Protein 5TUU (pdb70)

B-factor: mean 70.14, std 27.29, range [20.0, 182.36]

Foldseek 3Di:
DVVVVVVVVVVVVVVVVVVVVVVVLVVVLVVLLLLQLVVLVVVVQVVVCVVVVHHDDPPVDDDPFDKDKDDDPPWDKDKDADPVRPDMDIDTPDDIDMGTVSVVSVVVCSSQCLVPLDHDPVSLVSSCVRDPVVCNVVSVVSVD/DPPDCCVVVVVVVVVVVVVVVVVVVVVVVVVVVVVCVCAVDDVCVPVPDDDLVRVCVVPPPDWDKDKAADPPWDWDWDDADDPVDDGDIDIDTDDDPDDMDIDTSD

Structure (mmCIF, N/CA/C/O backbone):
data_5TUU
#
_entry.id   5TUU
#
_cell.length_a   73.575
_cell.length_b   37.550
_cell.length_c   109.942
_cell.angle_alpha   90.00
_cell.angle_beta   103.44
_cell.angle_gamma   90.00
#
_symmetry.space_group_name_H-M   'I 1 2 1'
#
loop_
_entity.id
_entity.type
_entity.pdbx_description
1 polymer 'Transcription factor DP1'
2 polymer 'Transcription factor E2F4'
3 non-polymer GLYCEROL
4 water water
#
loop_
_atom_site.group_PDB
_atom_site.id
_atom_site.type_symbol
_atom_site.label_atom_id
_atom_site.label_alt_id
_atom_site.label_comp_id
_atom_site.label_asym_id
_atom_site.label_entity_id
_atom_site.label_seq_id
_atom_site.pdbx_PDB_ins_code
_atom_site.Cartn_x
_atom_site.Cartn_y
_atom_site.Cartn_z
_atom_site.occupancy
_atom_site.B_iso_or_equiv
_atom_site.auth_seq_id
_atom_site.auth_comp_id
_atom_site.auth_asym_id
_atom_site.auth_atom_id
_atom_site.pdbx_PDB_model_num
ATOM 1 N N . GLY A 1 1 ? -38.430 -6.659 40.465 1.00 92.25 196 GLY A N 1
ATOM 2 C CA . GLY A 1 1 ? -37.497 -6.035 39.547 1.00 83.63 196 GLY A CA 1
ATOM 3 C C . GLY A 1 1 ? -37.537 -6.620 38.148 1.00 71.30 196 GLY A C 1
ATOM 4 O O . GLY A 1 1 ? -36.544 -6.560 37.421 1.00 81.11 196 GLY A O 1
ATOM 5 N N . GLU A 1 2 ? -38.683 -7.194 37.775 1.00 134.74 197 GLU A N 1
ATOM 6 C CA . GLU A 1 2 ? -38.860 -7.747 36.437 1.00 108.84 197 GLU A CA 1
ATOM 7 C C . GLU A 1 2 ? -38.571 -6.690 35.378 1.00 96.62 197 GLU A C 1
ATOM 8 O O . GLU A 1 2 ? -37.588 -6.811 34.638 1.00 96.03 197 GLU A O 1
ATOM 14 N N . PHE A 1 3 ? -39.402 -5.645 35.325 1.00 87.02 198 PHE A N 1
ATOM 15 C CA . PHE A 1 3 ? -39.284 -4.548 34.366 1.00 79.41 198 PHE A CA 1
ATOM 16 C C . PHE A 1 3 ? -37.844 -4.119 34.100 1.00 84.59 198 PHE A C 1
ATOM 17 O O . PHE A 1 3 ? -37.469 -3.863 32.949 1.00 76.49 198 PHE A O 1
ATOM 25 N N . ALA A 1 4 ? -37.039 -4.019 35.162 1.00 83.32 199 ALA A N 1
ATOM 26 C CA . ALA A 1 4 ? -35.666 -3.546 35.010 1.00 87.03 199 ALA A CA 1
ATOM 27 C C . ALA A 1 4 ? -34.842 -4.493 34.151 1.00 91.25 199 ALA A C 1
ATOM 28 O O . ALA A 1 4 ? -34.061 -4.047 33.301 1.00 93.74 199 ALA A O 1
ATOM 30 N N . GLN A 1 5 ? -34.994 -5.802 34.364 1.00 95.30 200 GLN A N 1
ATOM 31 C CA . GLN A 1 5 ? -34.213 -6.769 33.607 1.00 95.44 200 GLN A CA 1
ATOM 32 C C . GLN A 1 5 ? -34.686 -6.858 32.162 1.00 93.26 200 GLN A C 1
ATOM 33 O O . GLN A 1 5 ? -33.863 -7.014 31.256 1.00 93.40 200 GLN A O 1
ATOM 39 N N . GLU A 1 6 ? -35.995 -6.745 31.924 1.00 93.36 201 GLU A N 1
ATOM 40 C CA . GLU A 1 6 ? -36.507 -6.765 30.557 1.00 98.99 201 GLU A CA 1
ATOM 41 C C . GLU A 1 6 ? -36.068 -5.534 29.772 1.00 95.49 201 GLU A C 1
ATOM 42 O O . GLU A 1 6 ? -35.915 -5.607 28.548 1.00 92.90 201 GLU A O 1
ATOM 48 N N . CYS A 1 7 ? -35.854 -4.404 30.451 1.00 89.03 202 CYS A N 1
ATOM 49 C CA . CYS A 1 7 ? -35.224 -3.262 29.793 1.00 88.32 202 CYS A CA 1
ATOM 50 C C . CYS A 1 7 ? -33.801 -3.591 29.362 1.00 86.13 202 CYS A C 1
ATOM 51 O O . CYS A 1 7 ? -33.369 -3.188 28.277 1.00 79.38 202 CYS A O 1
ATOM 54 N N . GLN A 1 8 ? -33.055 -4.306 30.208 1.00 90.07 203 GLN A N 1
ATOM 55 C CA . GLN A 1 8 ? -31.699 -4.709 29.849 1.00 102.15 203 GLN A CA 1
ATOM 56 C C . GLN A 1 8 ? -31.709 -5.649 28.650 1.00 106.46 203 GLN A C 1
ATOM 57 O O . GLN A 1 8 ? -30.917 -5.490 27.713 1.00 110.10 203 GLN A O 1
ATOM 63 N N . ASN A 1 9 ? -32.617 -6.630 28.657 1.00 104.85 204 ASN A N 1
ATOM 64 C CA . ASN A 1 9 ? -32.659 -7.622 27.589 1.00 98.04 204 ASN A CA 1
ATOM 65 C C . ASN A 1 9 ? -33.123 -7.040 26.259 1.00 88.95 204 ASN A C 1
ATOM 66 O O . ASN A 1 9 ? -32.889 -7.660 25.215 1.00 92.03 204 ASN A O 1
ATOM 71 N N . LEU A 1 10 ? -33.777 -5.878 26.264 1.00 82.32 205 LEU A N 1
ATOM 72 C CA . LEU A 1 10 ? -34.123 -5.214 25.014 1.00 79.87 205 LEU A CA 1
ATOM 73 C C . LEU A 1 10 ? -33.026 -4.277 24.534 1.00 84.01 205 LEU A C 1
ATOM 74 O O . LEU A 1 10 ? -32.892 -4.065 23.324 1.00 84.40 205 LEU A O 1
ATOM 79 N N . GLU A 1 11 ? -32.237 -3.713 25.452 1.00 87.09 206 GLU A N 1
ATOM 80 C CA . GLU A 1 11 ? -31.071 -2.939 25.041 1.00 94.08 206 GLU A CA 1
ATOM 81 C C . GLU A 1 11 ? -29.941 -3.838 24.558 1.00 94.41 206 GLU A C 1
ATOM 82 O O . GLU A 1 11 ? -29.174 -3.440 23.672 1.00 91.64 206 GLU A O 1
ATOM 88 N N . VAL A 1 12 ? -29.816 -5.041 25.125 1.00 93.64 207 VAL A N 1
ATOM 89 C CA . VAL A 1 12 ? -28.903 -6.034 24.562 1.00 87.50 207 VAL A CA 1
ATOM 90 C C . VAL A 1 12 ? -29.260 -6.295 23.106 1.00 87.27 207 VAL A C 1
ATOM 91 O O . VAL A 1 12 ? -28.468 -6.026 22.196 1.00 87.65 207 VAL A O 1
ATOM 95 N N . GLU A 1 13 ? -30.479 -6.793 22.868 1.00 88.54 208 GLU A N 1
ATOM 96 C CA . GLU A 1 13 ? -30.925 -7.093 21.510 1.00 89.60 208 GLU A CA 1
ATOM 97 C C . GLU A 1 13 ? -30.769 -5.892 20.587 1.00 85.08 208 GLU A C 1
ATOM 98 O O . GLU A 1 13 ? -30.326 -6.037 19.443 1.00 87.53 208 GLU A O 1
ATOM 104 N N . ARG A 1 14 ? -31.111 -4.696 21.071 1.00 79.44 209 ARG A N 1
ATOM 105 C CA . ARG A 1 14 ? -30.985 -3.506 20.236 1.00 74.59 209 ARG A CA 1
ATOM 106 C C . ARG A 1 14 ? -29.535 -3.258 19.840 1.00 84.40 209 ARG A C 1
ATOM 107 O O . ARG A 1 14 ? -29.248 -2.970 18.670 1.00 75.21 209 ARG A O 1
ATOM 115 N N . GLN A 1 15 ? -28.609 -3.369 20.797 1.00 93.43 210 GLN A N 1
ATOM 116 C CA . GLN A 1 15 ? -27.192 -3.228 20.476 1.00 92.47 210 GLN A CA 1
ATOM 117 C C . GLN A 1 15 ? -26.752 -4.270 19.457 1.00 94.31 210 GLN A C 1
ATOM 118 O O . GLN A 1 15 ? -25.976 -3.968 18.541 1.00 101.55 210 GLN A O 1
ATOM 122 N N . ARG A 1 16 ? -27.241 -5.504 19.599 1.00 83.87 211 ARG A N 1
ATOM 123 C CA . ARG A 1 16 ? -26.902 -6.551 18.642 1.00 79.46 211 ARG A CA 1
ATOM 124 C C . ARG A 1 16 ? -27.448 -6.226 17.257 1.00 80.04 211 ARG A C 1
ATOM 125 O O . ARG A 1 16 ? -26.744 -6.370 16.252 1.00 85.29 211 ARG A O 1
ATOM 133 N N . ARG A 1 17 ? -28.707 -5.783 17.182 1.00 76.61 212 ARG A N 1
ATOM 134 C CA . ARG A 1 17 ? -29.267 -5.371 15.899 1.00 75.63 212 ARG A CA 1
ATOM 135 C C . ARG A 1 17 ? -28.486 -4.207 15.302 1.00 69.60 212 ARG A C 1
ATOM 136 O O . ARG A 1 17 ? -28.210 -4.190 14.097 1.00 61.87 212 ARG A O 1
ATOM 144 N N . LEU A 1 18 ? -28.124 -3.225 16.132 1.00 69.84 213 LEU A N 1
ATOM 145 C CA . LEU A 1 18 ? -27.480 -2.018 15.623 1.00 67.16 213 LEU A CA 1
ATOM 146 C C . LEU A 1 18 ? -26.153 -2.332 14.944 1.00 74.68 213 LEU A C 1
ATOM 147 O O . LEU A 1 18 ? -25.835 -1.760 13.894 1.00 70.20 213 LEU A O 1
ATOM 152 N N . GLU A 1 19 ? -25.361 -3.235 15.525 1.00 81.39 214 GLU A N 1
ATOM 153 C CA . GLU A 1 19 ? -24.041 -3.485 14.962 1.00 95.57 214 GLU A CA 1
ATOM 154 C C . GLU A 1 19 ? -24.107 -4.406 13.750 1.00 93.16 214 GLU A C 1
ATOM 155 O O . GLU A 1 19 ? -23.268 -4.290 12.849 1.00 94.36 214 GLU A O 1
ATOM 161 N N . ARG A 1 20 ? -25.088 -5.313 13.692 1.00 84.36 215 ARG A N 1
ATOM 162 C CA . ARG A 1 20 ? -25.327 -6.016 12.436 1.00 76.10 215 ARG A CA 1
ATOM 163 C C . ARG A 1 20 ? -25.811 -5.060 11.354 1.00 66.89 215 ARG A C 1
ATOM 164 O O . ARG A 1 20 ? -25.552 -5.286 10.167 1.00 62.38 215 ARG A O 1
ATOM 172 N N . ILE A 1 21 ? -26.510 -3.991 11.742 1.00 64.57 216 ILE A N 1
ATOM 173 C CA . ILE A 1 21 ? -26.889 -2.962 10.779 1.00 66.59 216 ILE A CA 1
ATOM 174 C C . ILE A 1 21 ? -25.656 -2.213 10.290 1.00 67.14 216 ILE A C 1
ATOM 175 O O . ILE A 1 21 ? -25.537 -1.893 9.100 1.00 66.56 216 ILE A O 1
ATOM 180 N N . LYS A 1 22 ? -24.712 -1.932 11.194 1.00 62.43 217 LYS A N 1
ATOM 181 C CA . LYS A 1 22 ? -23.476 -1.268 10.792 1.00 59.99 217 LYS A CA 1
ATOM 182 C C . LYS A 1 22 ? -22.691 -2.116 9.796 1.00 57.28 217 LYS A C 1
ATOM 183 O O . LYS A 1 22 ? -22.172 -1.596 8.799 1.00 50.50 217 LYS A O 1
ATOM 185 N N . GLN A 1 23 ? -22.603 -3.427 10.041 1.00 48.99 218 GLN A N 1
ATOM 186 C CA . GLN A 1 23 ? -21.834 -4.294 9.154 1.00 53.22 218 GLN A CA 1
ATOM 187 C C . GLN A 1 23 ? -22.466 -4.384 7.771 1.00 55.85 218 GLN A C 1
ATOM 188 O O . GLN A 1 23 ? -21.763 -4.318 6.757 1.00 54.46 218 GLN A O 1
ATOM 194 N N . LYS A 1 24 ? -23.789 -4.539 7.706 1.00 58.18 219 LYS A N 1
ATOM 195 C CA . LYS A 1 24 ? -24.438 -4.656 6.405 1.00 65.85 219 LYS A CA 1
ATOM 196 C C . LYS A 1 24 ? -24.444 -3.328 5.660 1.00 63.72 219 LYS A C 1
ATOM 197 O O . LYS A 1 24 ? -24.416 -3.315 4.425 1.00 65.00 219 LYS A O 1
ATOM 203 N N . GLN A 1 25 ? -24.465 -2.207 6.383 1.00 60.70 220 GLN A N 1
ATOM 204 C CA . GLN A 1 25 ? -24.344 -0.913 5.719 1.00 57.79 220 GLN A CA 1
ATOM 205 C C . GLN A 1 25 ? -22.963 -0.747 5.097 1.00 61.90 220 GLN A C 1
ATOM 206 O O . GLN A 1 25 ? -22.834 -0.227 3.982 1.00 43.22 220 GLN A O 1
ATOM 212 N N . SER A 1 26 ? -21.918 -1.196 5.797 1.00 56.35 221 SER A N 1
ATOM 213 C CA . SER A 1 26 ? -20.577 -1.155 5.226 1.00 60.13 221 SER A CA 1
ATOM 214 C C . SER A 1 26 ? -20.458 -2.099 4.037 1.00 59.84 221 SER A C 1
ATOM 215 O O . SER A 1 26 ? -19.896 -1.734 2.997 1.00 56.96 221 SER A O 1
ATOM 218 N N . GLN A 1 27 ? -20.985 -3.317 4.171 1.00 57.03 222 GLN A N 1
ATOM 219 C CA . GLN A 1 27 ? -20.938 -4.267 3.065 1.00 59.53 222 GLN A CA 1
ATOM 220 C C . GLN A 1 27 ? -21.724 -3.756 1.868 1.00 59.26 222 GLN A C 1
ATOM 221 O O . GLN A 1 27 ? -21.274 -3.879 0.723 1.00 60.75 222 GLN A O 1
ATOM 227 N N . LEU A 1 28 ? -22.898 -3.171 2.114 1.00 42.09 223 LEU A N 1
ATOM 228 C CA . LEU A 1 28 ? -23.680 -2.609 1.023 1.00 41.85 223 LEU A CA 1
ATOM 229 C C . LEU A 1 28 ? -22.923 -1.492 0.321 1.00 59.10 223 LEU A C 1
ATOM 230 O O . LEU A 1 28 ? -22.888 -1.436 -0.913 1.00 54.76 223 LEU A O 1
ATOM 235 N N . GLN A 1 29 ? -22.298 -0.600 1.091 1.00 53.92 224 GLN A N 1
ATOM 236 C CA . GLN A 1 29 ? -21.576 0.512 0.484 1.00 51.73 224 GLN A CA 1
ATOM 237 C C . GLN A 1 29 ? -20.382 0.018 -0.326 1.00 54.25 224 GLN A C 1
ATOM 238 O O . GLN A 1 29 ? -20.056 0.593 -1.373 1.00 48.01 224 GLN A O 1
ATOM 244 N N . GLU A 1 30 ? -19.734 -1.060 0.125 1.00 43.82 225 GLU A N 1
ATOM 245 C CA . GLU A 1 30 ? -18.663 -1.656 -0.666 1.00 51.01 225 GLU A CA 1
ATOM 246 C C . GLU A 1 30 ? -19.196 -2.211 -1.983 1.00 53.04 225 GLU A C 1
ATOM 247 O O . GLU A 1 30 ? -18.572 -2.034 -3.037 1.00 55.32 225 GLU A O 1
ATOM 253 N N . LEU A 1 31 ? -20.353 -2.878 -1.944 1.00 45.57 226 LEU A N 1
ATOM 254 C CA . LEU A 1 31 ? -20.979 -3.355 -3.176 1.00 51.44 226 LEU A CA 1
ATOM 255 C C . LEU A 1 31 ? -21.334 -2.198 -4.102 1.00 58.40 226 LEU A C 1
ATOM 256 O O . LEU A 1 31 ? -21.195 -2.308 -5.326 1.00 63.36 226 LEU A O 1
ATOM 261 N N . ILE A 1 32 ? -21.792 -1.079 -3.536 1.00 58.86 227 ILE A N 1
ATOM 262 C CA . ILE A 1 32 ? -22.163 0.072 -4.354 1.00 58.17 227 ILE A CA 1
ATOM 263 C C . ILE A 1 32 ? -20.934 0.666 -5.033 1.00 49.70 227 ILE A C 1
ATOM 264 O O . ILE A 1 32 ? -20.986 1.063 -6.203 1.00 48.90 227 ILE A O 1
ATOM 269 N N . LEU A 1 33 ? -19.808 0.728 -4.317 1.00 52.01 228 LEU A N 1
ATOM 270 C CA . LEU A 1 33 ? -18.569 1.207 -4.923 1.00 52.11 228 LEU A CA 1
ATOM 271 C C . LEU A 1 33 ? -18.138 0.312 -6.079 1.00 54.88 228 LEU A C 1
ATOM 272 O O . LEU A 1 33 ? -17.692 0.805 -7.122 1.00 53.74 228 LEU A O 1
ATOM 277 N N . GLN A 1 34 ? -18.264 -1.007 -5.913 1.00 51.83 229 GLN A N 1
ATOM 278 C CA . GLN A 1 34 ? -17.909 -1.922 -6.992 1.00 44.40 229 GLN A CA 1
ATOM 279 C C . GLN A 1 34 ? -18.792 -1.704 -8.214 1.00 46.54 229 GLN A C 1
ATOM 280 O O . GLN A 1 34 ? -18.298 -1.682 -9.348 1.00 46.46 229 GLN A O 1
ATOM 286 N N . GLN A 1 35 ? -20.103 -1.545 -8.004 1.00 45.73 230 GLN A N 1
ATOM 287 C CA . GLN A 1 35 ? -21.009 -1.258 -9.112 1.00 50.25 230 GLN A CA 1
ATOM 288 C C . GLN A 1 35 ? -20.625 0.033 -9.829 1.00 58.49 230 GLN A C 1
ATOM 289 O O . GLN A 1 35 ? -20.592 0.079 -11.064 1.00 51.04 230 GLN A O 1
ATOM 295 N N . ILE A 1 36 ? -20.335 1.091 -9.068 1.00 60.02 231 ILE A N 1
ATOM 296 C CA . ILE A 1 36 ? -19.994 2.376 -9.676 1.00 55.32 231 ILE A CA 1
ATOM 297 C C . ILE A 1 36 ? -18.692 2.267 -10.456 1.00 45.58 231 ILE A C 1
ATOM 298 O O . ILE A 1 36 ? -18.621 2.645 -11.630 1.00 46.02 231 ILE A O 1
ATOM 303 N N . ALA A 1 37 ? -17.646 1.738 -9.816 1.00 40.46 232 ALA A N 1
ATOM 304 C CA . ALA A 1 37 ? -16.348 1.631 -10.475 1.00 45.23 232 ALA A CA 1
ATOM 305 C C . ALA A 1 37 ? -16.434 0.788 -11.741 1.00 51.35 232 ALA A C 1
ATOM 306 O O . ALA A 1 37 ? -15.833 1.130 -12.767 1.00 42.10 232 ALA A O 1
ATOM 308 N N . PHE A 1 38 ? -17.182 -0.317 -11.690 1.00 52.99 233 PHE A N 1
ATOM 309 C CA . PHE A 1 38 ? -17.272 -1.200 -12.847 1.00 46.82 233 PHE A CA 1
ATOM 310 C C . PHE A 1 38 ? -18.018 -0.530 -13.995 1.00 48.68 233 PHE A C 1
ATOM 311 O O . PHE A 1 38 ? -17.506 -0.450 -15.118 1.00 50.53 233 PHE A O 1
ATOM 319 N N . LYS A 1 39 ? -19.241 -0.053 -13.736 1.00 52.39 234 LYS A N 1
ATOM 320 C CA . LYS A 1 39 ? -20.006 0.620 -14.784 1.00 48.64 234 LYS A CA 1
ATOM 321 C C . LYS A 1 39 ? -19.264 1.844 -15.300 1.00 49.30 234 LYS A C 1
ATOM 322 O O . LYS A 1 39 ? -19.308 2.149 -16.498 1.00 52.40 234 LYS A O 1
ATOM 328 N N . ASN A 1 40 ? -18.563 2.550 -14.411 1.00 51.49 235 ASN A N 1
ATOM 329 C CA . ASN A 1 40 ? -17.776 3.701 -14.836 1.00 50.13 235 ASN A CA 1
ATOM 330 C C . ASN A 1 40 ? -16.655 3.279 -15.776 1.00 51.67 235 ASN A C 1
ATOM 331 O O . ASN A 1 40 ? -16.361 3.977 -16.752 1.00 43.13 235 ASN A O 1
ATOM 336 N N . LEU A 1 41 ? -16.011 2.145 -15.494 1.00 46.94 236 LEU A N 1
ATOM 337 C CA . LEU A 1 41 ? -14.924 1.675 -16.349 1.00 43.77 236 LEU A CA 1
ATOM 338 C C . LEU A 1 41 ? -15.450 1.240 -17.709 1.00 54.04 236 LEU A C 1
ATOM 339 O O . LEU A 1 41 ? -14.854 1.551 -18.746 1.00 50.61 236 LEU A O 1
ATOM 344 N N . VAL A 1 42 ? -16.569 0.514 -17.716 1.00 55.59 237 VAL A N 1
ATOM 345 C CA . VAL A 1 42 ? -17.157 0.025 -18.957 1.00 60.61 237 VAL A CA 1
ATOM 346 C C . VAL A 1 42 ? -17.581 1.181 -19.855 1.00 54.69 237 VAL A C 1
ATOM 347 O O . VAL A 1 42 ? -17.488 1.089 -21.085 1.00 52.47 237 VAL A O 1
ATOM 351 N N . GLN A 1 43 ? -18.028 2.291 -19.264 1.00 54.57 238 GLN A N 1
ATOM 352 C CA . GLN A 1 43 ? -18.441 3.442 -20.060 1.00 63.44 238 GLN A CA 1
ATOM 353 C C . GLN A 1 43 ? -17.246 4.209 -20.607 1.00 65.10 238 GL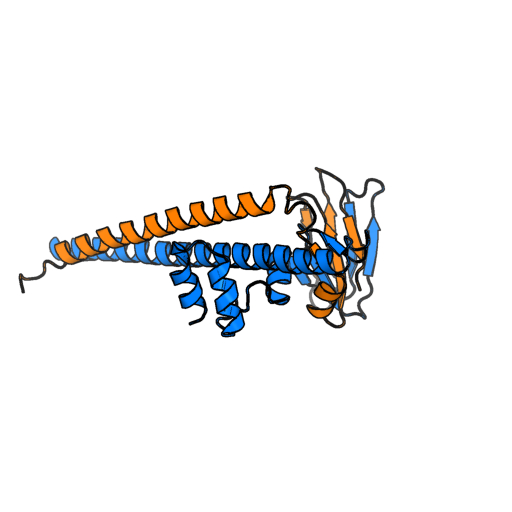N A C 1
ATOM 354 O O . GLN A 1 43 ? -17.253 4.619 -21.776 1.00 62.89 238 GLN A O 1
ATOM 360 N N . ARG A 1 44 ? -16.225 4.432 -19.774 1.00 57.99 239 ARG A N 1
ATOM 361 C CA . ARG A 1 44 ? -15.036 5.136 -20.240 1.00 51.16 239 ARG A CA 1
ATOM 362 C C . ARG A 1 44 ? -14.399 4.397 -21.412 1.00 53.81 239 ARG A C 1
ATOM 363 O O . ARG A 1 44 ? -14.060 4.999 -22.437 1.00 54.98 239 ARG A O 1
ATOM 371 N N . ASN A 1 45 ? -14.249 3.078 -21.279 1.00 43.44 240 ASN A N 1
ATOM 372 C CA . ASN A 1 45 ? -13.689 2.284 -22.367 1.00 43.03 240 ASN A CA 1
ATOM 373 C C . ASN A 1 45 ? -14.621 2.251 -23.568 1.00 54.65 240 ASN A C 1
ATOM 374 O O . ASN A 1 45 ? -14.160 2.241 -24.716 1.00 51.87 240 ASN A O 1
ATOM 379 N N . ARG A 1 46 ? -15.935 2.225 -23.329 1.00 56.50 241 ARG A N 1
ATOM 380 C CA . ARG A 1 46 ? -16.882 2.231 -24.439 1.00 58.89 241 ARG A CA 1
ATOM 381 C C . ARG A 1 46 ? -16.718 3.482 -25.293 1.00 66.63 241 ARG A C 1
ATOM 382 O O . ARG A 1 46 ? -16.622 3.400 -26.524 1.00 69.12 241 ARG A O 1
ATOM 390 N N . HIS A 1 47 ? -16.687 4.655 -24.655 1.00 65.85 242 HIS A N 1
ATOM 391 C CA . HIS A 1 47 ? -16.534 5.891 -25.413 1.00 79.10 242 HIS A CA 1
ATOM 392 C C . HIS A 1 47 ? -15.144 5.983 -26.032 1.00 79.75 242 HIS A C 1
ATOM 393 O O . HIS A 1 47 ? -14.998 6.456 -27.163 1.00 89.19 242 HIS A O 1
ATOM 400 N N . ALA A 1 48 ? -14.116 5.511 -25.321 1.00 66.67 243 ALA A N 1
ATOM 401 C CA . ALA A 1 48 ? -12.770 5.509 -25.884 1.00 56.07 243 ALA A CA 1
ATOM 402 C C . ALA A 1 48 ? -12.719 4.698 -27.173 1.00 61.82 243 ALA A C 1
ATOM 403 O O . ALA A 1 48 ? -12.125 5.128 -28.168 1.00 56.09 243 ALA A O 1
ATOM 405 N N . GLU A 1 49 ? -13.351 3.523 -27.176 1.00 60.13 244 GLU A N 1
ATOM 406 C CA . GLU A 1 49 ? -13.296 2.663 -28.352 1.00 61.57 244 GLU A CA 1
ATOM 407 C C . GLU A 1 49 ? -14.111 3.237 -29.506 1.00 71.07 244 GLU A C 1
ATOM 408 O O . GLU A 1 49 ? -13.662 3.210 -30.657 1.00 62.73 244 GLU A O 1
ATOM 414 N N . GLN A 1 50 ? -15.302 3.771 -29.228 1.00 77.23 245 GLN A N 1
ATOM 415 C CA . GLN A 1 50 ? -16.104 4.358 -30.297 1.00 95.79 245 GLN A CA 1
ATOM 416 C C . GLN A 1 50 ? -15.636 5.758 -30.683 1.00 102.08 245 GLN A C 1
ATOM 417 O O . GLN A 1 50 ? -16.369 6.475 -31.373 1.00 111.73 245 GLN A O 1
ATOM 423 N N . GLN A 1 51 ? -14.441 6.155 -30.247 1.00 97.76 246 GLN A N 1
ATOM 424 C CA . GLN A 1 51 ? -13.714 7.290 -30.802 1.00 96.76 246 GLN A CA 1
ATOM 425 C C . GLN A 1 51 ? -12.552 6.837 -31.677 1.00 90.33 246 GLN A C 1
ATOM 426 O O . GLN A 1 51 ? -12.378 7.337 -32.792 1.00 90.60 246 GLN A O 1
ATOM 432 N N . ALA A 1 52 ? -11.752 5.887 -31.188 1.00 91.19 247 ALA A N 1
ATOM 433 C CA . ALA A 1 52 ? -10.688 5.294 -31.987 1.00 84.30 247 ALA A CA 1
ATOM 434 C C . ALA A 1 52 ? -11.222 4.457 -33.139 1.00 86.07 247 ALA A C 1
ATOM 435 O O . ALA A 1 52 ? -10.430 4.031 -33.988 1.00 84.83 247 ALA A O 1
ATOM 437 N N . SER A 1 53 ? -12.535 4.215 -33.181 1.00 98.12 248 SER A N 1
ATOM 438 C CA . SER A 1 53 ? -13.178 3.404 -34.215 1.00 110.70 248 SER A CA 1
ATOM 439 C C . SER A 1 53 ? -12.642 1.975 -34.229 1.00 114.16 248 SER A C 1
ATOM 440 O O . SER A 1 53 ? -12.540 1.362 -35.295 1.00 112.79 248 SER A O 1
ATOM 443 N N . ARG A 1 54 ? -12.325 1.420 -33.043 1.00 111.55 249 ARG A N 1
ATOM 444 C CA . ARG A 1 54 ? -11.563 0.173 -32.978 1.00 115.18 249 ARG A CA 1
ATOM 445 C C . ARG A 1 54 ? -11.271 -0.251 -31.533 1.00 113.79 249 ARG A C 1
ATOM 446 O O . ARG A 1 54 ? -11.136 0.606 -30.649 1.00 117.18 249 ARG A O 1
ATOM 454 N N . PRO A 1 55 ? -11.186 -1.553 -31.250 1.00 106.43 250 PRO A N 1
ATOM 455 C CA . PRO A 1 55 ? -10.807 -2.013 -29.891 1.00 96.84 250 PRO A CA 1
ATOM 456 C C . PRO A 1 55 ? -9.301 -2.144 -29.749 1.00 89.66 250 PRO A C 1
ATOM 457 O O . PRO A 1 55 ? -8.632 -2.659 -30.656 1.00 95.47 250 PRO A O 1
ATOM 461 N N . PRO A 1 56 ? -8.750 -1.767 -28.595 1.00 76.40 251 PRO A N 1
ATOM 462 C CA . PRO A 1 56 ? -7.280 -1.621 -28.443 1.00 70.81 251 PRO A CA 1
ATOM 463 C C . PRO A 1 56 ? -6.533 -2.871 -28.874 1.00 71.72 251 PRO A C 1
ATOM 464 O O . PRO A 1 56 ? -7.131 -3.950 -28.991 1.00 67.54 251 PRO A O 1
ATOM 468 N N . PRO A 1 57 ? -5.223 -2.779 -29.099 1.00 84.90 252 PRO A N 1
ATOM 469 C CA . PRO A 1 57 ? -4.458 -3.967 -29.524 1.00 90.49 252 PRO A CA 1
ATOM 470 C C . PRO A 1 57 ? -4.612 -5.101 -28.525 1.00 94.14 252 PRO A C 1
ATOM 471 O O . PRO A 1 57 ? -5.070 -4.879 -27.395 1.00 84.40 252 PRO A O 1
ATOM 475 N N . PRO A 1 58 ? -4.285 -6.339 -28.914 1.00 106.84 253 PRO A N 1
ATOM 476 C CA . PRO A 1 58 ? -4.438 -7.452 -27.957 1.00 110.46 253 PRO A CA 1
ATOM 477 C C . PRO A 1 58 ? -3.634 -7.243 -26.687 1.00 111.94 253 PRO A C 1
ATOM 478 O O . PRO A 1 58 ? -4.159 -7.423 -25.580 1.00 116.77 253 PRO A O 1
ATOM 482 N N . ASN A 1 59 ? -2.370 -6.849 -26.819 1.00 94.57 254 ASN A N 1
ATOM 483 C CA . ASN A 1 59 ? -1.596 -6.386 -25.677 1.00 77.00 254 ASN A CA 1
ATOM 484 C C . ASN A 1 59 ? -2.057 -4.980 -25.308 1.00 71.70 254 ASN A C 1
ATOM 485 O O . ASN A 1 59 ? -3.149 -4.566 -25.704 1.00 88.94 254 ASN A O 1
ATOM 490 N N . SER A 1 60 ? -1.255 -4.244 -24.538 1.00 58.05 255 SER A N 1
ATOM 491 C CA . SER A 1 60 ? -1.591 -2.877 -24.138 1.00 63.93 255 SER A CA 1
ATOM 492 C C . SER A 1 60 ? -2.863 -2.790 -23.298 1.00 60.36 255 SER A C 1
ATOM 493 O O . SER A 1 60 ? -3.301 -1.687 -22.953 1.00 63.21 255 SER A O 1
ATOM 496 N N . VAL A 1 61 ? -3.453 -3.932 -22.952 1.00 51.63 256 VAL A N 1
ATOM 497 C CA . VAL A 1 61 ? -4.736 -3.963 -22.253 1.00 53.82 256 VAL A CA 1
ATOM 498 C C . VAL A 1 61 ? -4.794 -5.212 -21.379 1.00 47.70 256 VAL A C 1
ATOM 499 O O . VAL A 1 61 ? -4.427 -6.310 -21.810 1.00 44.70 256 VAL A O 1
ATOM 503 N N . ILE A 1 62 ? -5.257 -5.037 -20.143 1.00 39.74 257 ILE A N 1
ATOM 504 C CA . ILE A 1 62 ? -5.367 -6.115 -19.164 1.00 38.03 257 ILE A CA 1
ATOM 505 C C . ILE A 1 62 ? -6.840 -6.265 -18.817 1.00 41.54 257 ILE A C 1
ATOM 506 O O . ILE A 1 62 ? -7.430 -5.377 -18.186 1.00 40.93 257 ILE A O 1
ATOM 511 N N . HIS A 1 63 ? -7.431 -7.388 -19.210 1.00 35.03 258 HIS A N 1
ATOM 512 C CA . HIS A 1 63 ? -8.849 -7.616 -18.963 1.00 39.60 258 HIS A CA 1
ATOM 513 C C . HIS A 1 63 ? -9.097 -8.138 -17.548 1.00 39.32 258 HIS A C 1
ATOM 514 O O . HIS A 1 63 ? -8.286 -8.873 -16.982 1.00 35.95 258 HIS A O 1
ATOM 521 N N . LEU A 1 64 ? -10.228 -7.737 -16.977 1.00 33.86 259 LEU A N 1
ATOM 522 C CA . LEU A 1 64 ? -10.672 -8.274 -15.703 1.00 44.87 259 LEU A CA 1
ATOM 523 C C . LEU A 1 64 ? -11.163 -9.708 -15.907 1.00 40.14 259 LEU A C 1
ATOM 524 O O . LEU A 1 64 ? -11.632 -10.059 -16.989 1.00 42.90 259 LEU A O 1
ATOM 529 N N . PRO A 1 65 ? -11.046 -10.563 -14.867 1.00 43.70 260 PRO A N 1
ATOM 530 C CA . PRO A 1 65 ? -10.453 -10.301 -13.539 1.00 33.63 260 PRO A CA 1
ATOM 531 C C . PRO A 1 65 ? -8.925 -10.419 -13.552 1.00 34.15 260 PRO A C 1
ATOM 532 O O . PRO A 1 65 ? -8.382 -11.165 -14.364 1.00 37.94 260 PRO A O 1
ATOM 536 N N . PHE A 1 66 ? -8.251 -9.687 -12.665 1.00 29.94 261 PHE A N 1
ATOM 537 C CA . PHE A 1 66 ? -6.804 -9.787 -12.523 1.00 29.97 261 PHE A CA 1
ATOM 538 C C . PHE A 1 66 ? -6.409 -9.343 -11.120 1.00 29.83 261 PHE A C 1
ATOM 539 O O . PHE A 1 66 ? -7.212 -8.778 -10.373 1.00 31.52 261 PHE A O 1
ATOM 547 N N . ILE A 1 67 ? -5.145 -9.596 -10.776 1.00 31.81 262 ILE A N 1
ATOM 548 C CA . ILE A 1 67 ? -4.502 -9.019 -9.604 1.00 39.10 262 ILE A CA 1
ATOM 549 C C . ILE A 1 67 ? -3.139 -8.500 -10.036 1.00 38.63 262 ILE A C 1
ATOM 550 O O . ILE A 1 67 ? -2.551 -8.963 -11.016 1.00 36.23 262 ILE A O 1
ATOM 555 N N . ILE A 1 68 ? -2.639 -7.528 -9.285 1.00 27.69 263 ILE A N 1
ATOM 556 C CA . ILE A 1 68 ? -1.389 -6.852 -9.595 1.00 37.01 263 ILE A CA 1
ATOM 557 C C . ILE A 1 68 ? -0.391 -7.110 -8.477 1.00 35.57 263 ILE A C 1
ATOM 558 O O . ILE A 1 68 ? -0.735 -7.023 -7.293 1.00 30.83 263 ILE A O 1
ATOM 563 N N . VAL A 1 69 ? 0.839 -7.441 -8.855 1.00 34.21 264 VAL A N 1
ATOM 564 C CA . VAL A 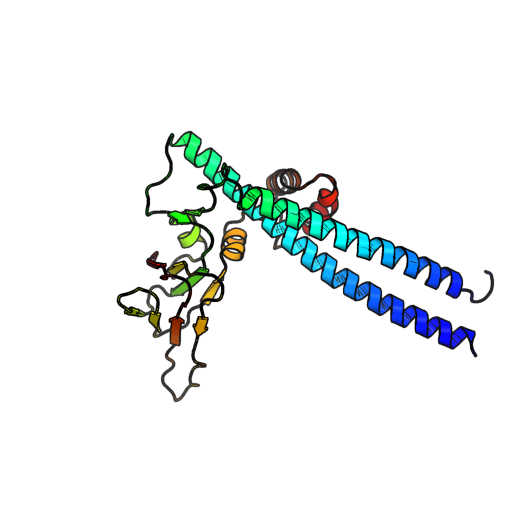1 69 ? 1.976 -7.472 -7.940 1.00 25.19 264 VAL A CA 1
ATOM 565 C C . VAL A 1 69 ? 2.864 -6.298 -8.316 1.00 40.16 264 VAL A C 1
ATOM 566 O O . VAL A 1 69 ? 3.351 -6.226 -9.450 1.00 40.60 264 VAL A O 1
ATOM 570 N N . ASN A 1 70 ? 3.067 -5.369 -7.386 1.00 27.65 265 ASN A N 1
ATOM 571 C CA . ASN A 1 70 ? 3.944 -4.237 -7.647 1.00 40.47 265 ASN A CA 1
ATOM 572 C C . ASN A 1 70 ? 5.158 -4.296 -6.734 1.00 41.33 265 ASN A C 1
ATOM 573 O O . ASN A 1 70 ? 5.060 -4.692 -5.568 1.00 42.65 265 ASN A O 1
ATOM 578 N N . THR A 1 71 ? 6.302 -3.911 -7.287 1.00 36.38 266 THR A N 1
ATOM 579 C CA . THR A 1 71 ? 7.546 -3.855 -6.542 1.00 39.47 266 THR A CA 1
ATOM 580 C C . THR A 1 71 ? 8.396 -2.748 -7.146 1.00 46.23 266 THR A C 1
ATOM 581 O O . THR A 1 71 ? 8.171 -2.324 -8.283 1.00 44.84 266 THR A O 1
ATOM 585 N N . SER A 1 72 ? 9.375 -2.278 -6.368 1.00 44.20 267 SER A N 1
ATOM 586 C CA . SER A 1 72 ? 10.251 -1.200 -6.816 1.00 41.91 267 SER A CA 1
ATOM 587 C C . SER A 1 72 ? 10.898 -1.542 -8.152 1.00 41.11 267 SER A C 1
ATOM 588 O O . SER A 1 72 ? 11.182 -2.705 -8.453 1.00 34.08 267 SER A O 1
ATOM 591 N N . LYS A 1 73 ? 11.139 -0.501 -8.955 1.00 39.88 268 LYS A N 1
ATOM 592 C CA . LYS A 1 73 ? 11.749 -0.697 -10.267 1.00 52.07 268 LYS A CA 1
ATOM 593 C C . LYS A 1 73 ? 13.122 -1.348 -10.164 1.00 53.43 268 LYS A C 1
ATOM 594 O O . LYS A 1 73 ? 13.558 -2.025 -11.102 1.00 52.49 268 LYS A O 1
ATOM 600 N N . LYS A 1 74 ? 13.814 -1.169 -9.041 1.00 50.58 269 LYS A N 1
ATOM 601 C CA . LYS A 1 74 ? 15.148 -1.722 -8.864 1.00 53.38 269 LYS A CA 1
ATOM 602 C C . LYS A 1 74 ? 15.144 -3.100 -8.208 1.00 47.94 269 LYS A C 1
ATOM 603 O O . LYS A 1 74 ? 16.217 -3.620 -7.887 1.00 56.85 269 LYS A O 1
ATOM 609 N N . THR A 1 75 ? 13.972 -3.698 -8.004 1.00 43.20 270 THR A N 1
ATOM 610 C CA . THR A 1 75 ? 13.884 -5.045 -7.450 1.00 43.42 270 THR A CA 1
ATOM 611 C C . THR A 1 75 ? 14.249 -6.070 -8.516 1.00 46.15 270 THR A C 1
ATOM 612 O O . THR A 1 75 ? 13.753 -6.003 -9.644 1.00 50.69 270 THR A O 1
ATOM 616 N N . VAL A 1 76 ? 15.114 -7.015 -8.166 1.00 47.01 271 VAL A N 1
ATOM 617 C CA . VAL A 1 76 ? 15.468 -8.103 -9.071 1.00 55.33 271 VAL A CA 1
ATOM 618 C C . VAL A 1 76 ? 14.449 -9.221 -8.900 1.00 48.79 271 VAL A C 1
ATOM 619 O O . VAL A 1 76 ? 14.247 -9.725 -7.789 1.00 47.55 271 VAL A O 1
ATOM 623 N N . ILE A 1 77 ? 13.797 -9.600 -9.996 1.00 44.01 272 ILE A N 1
ATOM 624 C CA . ILE A 1 77 ? 12.847 -10.705 -10.019 1.00 43.12 272 ILE A CA 1
ATOM 625 C C . ILE A 1 77 ? 13.425 -11.827 -10.869 1.00 45.72 272 ILE A C 1
ATOM 626 O O . ILE A 1 77 ? 13.987 -11.578 -11.939 1.00 49.34 272 ILE A O 1
ATOM 631 N N . ASP A 1 78 ? 13.293 -13.061 -10.396 1.00 50.81 273 ASP A N 1
ATOM 632 C CA . ASP A 1 78 ? 13.540 -14.220 -11.238 1.00 48.30 273 ASP A CA 1
ATOM 633 C C . ASP A 1 78 ? 12.349 -15.157 -11.119 1.00 50.48 273 ASP A C 1
ATOM 634 O O . ASP A 1 78 ? 11.624 -15.151 -10.120 1.00 50.23 273 ASP A O 1
ATOM 639 N N . CYS A 1 79 ? 12.148 -15.961 -12.158 1.00 50.10 274 CYS A N 1
ATOM 640 C CA . CYS A 1 79 ? 10.906 -16.702 -12.304 1.00 53.72 274 CYS A CA 1
ATOM 641 C C . CYS A 1 79 ? 11.160 -18.092 -12.869 1.00 57.58 274 CYS A C 1
ATOM 642 O O . CYS A 1 79 ? 11.997 -18.270 -13.757 1.00 58.98 274 CYS A O 1
ATOM 645 N N . SER A 1 80 ? 10.428 -19.071 -12.342 1.00 47.33 275 SER A N 1
ATOM 646 C CA . SER A 1 80 ? 10.310 -20.391 -12.942 1.00 57.01 275 SER A CA 1
ATOM 647 C C . SER A 1 80 ? 8.859 -20.605 -13.349 1.00 51.11 275 SER A C 1
ATOM 648 O O . SER A 1 80 ? 7.938 -20.137 -12.674 1.00 57.41 275 SER A O 1
ATOM 651 N N . ILE A 1 81 ? 8.655 -21.295 -14.469 1.00 39.92 276 ILE A N 1
ATOM 652 C CA . ILE A 1 81 ? 7.318 -21.555 -15.000 1.00 36.24 276 ILE A CA 1
ATOM 653 C C . ILE A 1 81 ? 7.236 -23.002 -15.458 1.00 50.77 276 ILE A C 1
ATOM 654 O O . ILE A 1 81 ? 8.151 -23.506 -16.115 1.00 60.10 276 ILE A O 1
ATOM 659 N N . SER A 1 82 ? 6.141 -23.672 -15.112 1.00 54.96 277 SER A N 1
ATOM 660 C CA . SER A 1 82 ? 5.881 -25.001 -15.644 1.00 62.89 277 SER A CA 1
ATOM 661 C C . SER A 1 82 ? 5.428 -24.906 -17.102 1.00 70.18 277 SER A C 1
ATOM 662 O O . SER A 1 82 ? 4.987 -23.855 -17.575 1.00 70.93 277 SER A O 1
ATOM 665 N N . ASN A 1 83 ? 5.545 -26.027 -17.819 1.00 78.71 278 ASN A N 1
ATOM 666 C CA . ASN A 1 83 ? 5.200 -26.038 -19.240 1.00 84.86 278 ASN A CA 1
ATOM 667 C C . ASN A 1 83 ? 3.720 -25.741 -19.456 1.00 79.20 278 ASN A C 1
ATOM 668 O O . ASN A 1 83 ? 3.354 -24.956 -20.338 1.00 86.68 278 ASN A O 1
ATOM 673 N N . ASP A 1 84 ? 2.850 -26.363 -18.659 1.00 61.42 279 ASP A N 1
ATOM 674 C CA . ASP A 1 84 ? 1.417 -26.147 -18.802 1.00 58.40 279 ASP A CA 1
ATOM 675 C C . ASP A 1 84 ? 0.972 -24.780 -18.292 1.00 52.99 279 ASP A C 1
ATOM 676 O O . ASP A 1 84 ? -0.188 -24.410 -18.502 1.00 64.21 279 ASP A O 1
ATOM 681 N N . LYS A 1 85 ? 1.865 -24.035 -17.635 1.00 47.29 280 LYS A N 1
ATOM 682 C CA . LYS A 1 85 ? 1.577 -22.722 -17.047 1.00 48.51 280 LYS A CA 1
ATOM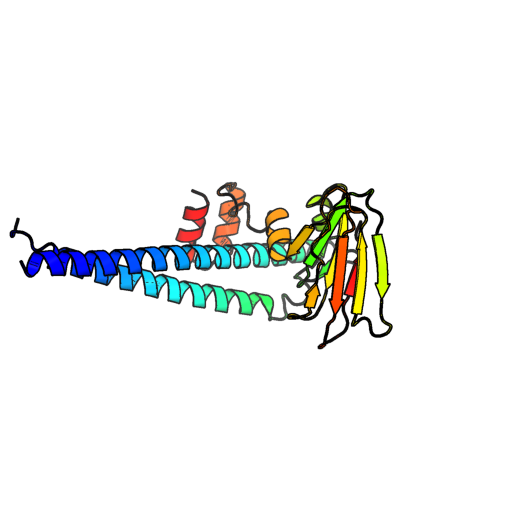 683 C C . LYS A 1 85 ? 0.599 -22.814 -15.877 1.00 44.97 280 LYS A C 1
ATOM 684 O O . LYS A 1 85 ? -0.091 -21.844 -15.558 1.00 44.10 280 LYS A O 1
ATOM 690 N N . PHE A 1 86 ? 0.532 -23.972 -15.225 1.00 48.92 281 PHE A N 1
ATOM 691 C CA . PHE A 1 86 ? -0.253 -24.117 -14.010 1.00 51.12 281 PHE A CA 1
ATOM 692 C C . PHE A 1 86 ? 0.551 -23.814 -12.753 1.00 46.80 281 PHE A C 1
ATOM 693 O O . PHE A 1 86 ? -0.037 -23.728 -11.670 1.00 44.93 281 PHE A O 1
ATOM 701 N N . GLU A 1 87 ? 1.869 -23.650 -12.865 1.00 48.52 282 GLU A N 1
ATOM 702 C CA . GLU A 1 87 ? 2.704 -23.366 -11.703 1.00 45.63 282 GLU A CA 1
ATOM 703 C C . GLU A 1 87 ? 3.748 -22.315 -12.054 1.00 46.98 282 GLU A C 1
ATOM 704 O O . GLU A 1 87 ? 4.480 -22.466 -13.036 1.00 48.20 282 GLU A O 1
ATOM 710 N N . TYR A 1 88 ? 3.807 -21.252 -11.256 1.00 43.32 283 TYR A N 1
ATOM 711 C CA . TYR A 1 88 ? 4.866 -20.255 -11.329 1.00 32.32 283 TYR A CA 1
ATOM 712 C C . TYR A 1 88 ? 5.520 -20.101 -9.964 1.00 40.40 283 TYR A C 1
ATOM 713 O O . TYR A 1 88 ? 4.877 -20.268 -8.922 1.00 42.10 283 TYR A O 1
ATOM 722 N N . LEU A 1 89 ? 6.803 -19.751 -9.978 1.00 42.03 284 LEU A N 1
ATOM 723 C CA . LEU A 1 89 ? 7.534 -19.416 -8.763 1.00 43.63 284 LEU A CA 1
ATOM 724 C C . LEU A 1 89 ? 8.368 -18.174 -9.031 1.00 43.11 284 LEU A C 1
ATOM 725 O O . LEU A 1 89 ? 9.199 -18.172 -9.943 1.00 43.68 284 LEU A O 1
ATOM 730 N N . PHE A 1 90 ? 8.139 -17.121 -8.249 1.00 36.35 285 PHE A N 1
ATOM 731 C CA . PHE A 1 90 ? 8.862 -15.861 -8.375 1.00 33.27 285 PHE A CA 1
ATOM 732 C C . PHE A 1 90 ? 9.702 -15.615 -7.130 1.00 42.73 285 PHE A C 1
ATOM 733 O O . PHE A 1 90 ? 9.208 -15.765 -6.009 1.00 41.15 285 PHE A O 1
ATOM 741 N N . ASN A 1 91 ? 10.955 -15.211 -7.327 1.00 37.61 286 ASN A N 1
ATOM 742 C CA . ASN A 1 91 ? 11.810 -14.713 -6.256 1.00 40.87 286 ASN A CA 1
ATOM 743 C C . ASN A 1 91 ? 11.999 -13.211 -6.419 1.00 48.74 286 ASN A C 1
ATOM 744 O O . ASN A 1 91 ? 12.298 -12.735 -7.520 1.00 44.91 286 ASN A O 1
ATOM 749 N N . PHE A 1 92 ? 11.828 -12.472 -5.326 1.00 35.90 287 PHE A N 1
ATOM 750 C CA . PHE A 1 92 ? 12.113 -11.043 -5.273 1.00 38.25 287 PHE A CA 1
ATOM 751 C C . PHE A 1 92 ? 13.206 -10.800 -4.238 1.00 48.80 287 PHE A C 1
ATOM 752 O O . PHE A 1 92 ? 13.259 -11.482 -3.209 1.00 51.55 287 PHE A O 1
ATOM 760 N N . ASP A 1 93 ? 14.071 -9.824 -4.502 1.00 45.84 288 ASP A N 1
ATOM 761 C CA . ASP A 1 93 ? 15.087 -9.425 -3.539 1.00 44.00 288 ASP A CA 1
ATOM 762 C C . ASP A 1 93 ? 14.655 -8.219 -2.717 1.00 45.50 288 ASP A C 1
ATOM 763 O O . ASP A 1 93 ? 15.478 -7.634 -2.007 1.00 42.84 288 ASP A O 1
ATOM 768 N N . ASN A 1 94 ? 13.387 -7.833 -2.809 1.00 44.54 289 ASN A N 1
ATOM 769 C CA . ASN A 1 94 ? 12.841 -6.724 -2.042 1.00 45.43 289 ASN A CA 1
ATOM 770 C C . ASN A 1 94 ? 11.335 -6.924 -1.971 1.00 42.85 289 ASN A C 1
ATOM 771 O O . ASN A 1 94 ? 10.775 -7.788 -2.652 1.00 42.64 289 ASN A O 1
ATOM 776 N N . THR A 1 95 ? 10.683 -6.114 -1.141 1.00 46.75 290 THR A N 1
ATOM 777 C CA . THR A 1 95 ? 9.275 -6.332 -0.849 1.00 48.09 290 THR A CA 1
ATOM 778 C C . THR A 1 95 ? 8.410 -6.067 -2.079 1.00 40.89 290 THR A C 1
ATOM 779 O O . THR A 1 95 ? 8.792 -5.348 -3.007 1.00 39.26 290 THR A O 1
ATOM 783 N N . PHE A 1 96 ? 7.229 -6.675 -2.070 1.00 37.27 291 PHE A N 1
ATOM 784 C CA . PHE A 1 96 ? 6.204 -6.446 -3.074 1.00 33.83 291 PHE A CA 1
ATOM 785 C C . PHE A 1 96 ? 4.864 -6.321 -2.364 1.00 39.79 291 PHE A C 1
ATOM 786 O O . PHE A 1 96 ? 4.725 -6.673 -1.192 1.00 43.42 291 PHE A O 1
ATOM 794 N N . GLU A 1 97 ? 3.874 -5.811 -3.085 1.00 36.91 292 GLU A N 1
ATOM 795 C CA . GLU A 1 97 ? 2.497 -5.818 -2.621 1.00 34.24 292 GLU A CA 1
ATOM 796 C C . GLU A 1 97 ? 1.610 -6.446 -3.683 1.00 39.27 292 GLU A C 1
ATOM 797 O O . GLU A 1 97 ? 1.986 -6.553 -4.852 1.00 33.01 292 GLU A O 1
ATOM 803 N N . ILE A 1 98 ? 0.429 -6.879 -3.257 1.00 47.42 293 ILE A N 1
ATOM 804 C CA . ILE A 1 98 ? -0.546 -7.499 -4.141 1.00 45.38 293 ILE A CA 1
ATOM 805 C C . ILE A 1 98 ? -1.864 -6.756 -3.991 1.00 41.82 293 ILE A C 1
ATOM 806 O O . ILE A 1 98 ? -2.290 -6.445 -2.874 1.00 38.83 293 ILE A O 1
ATOM 811 N N . HIS A 1 99 ? -2.507 -6.472 -5.118 1.00 29.99 294 HIS A N 1
ATOM 812 C CA . HIS A 1 99 ? -3.756 -5.731 -5.123 1.00 30.97 294 HIS A CA 1
ATOM 813 C C . HIS A 1 99 ? -4.733 -6.397 -6.074 1.00 32.61 294 HIS A C 1
ATOM 814 O O . HIS A 1 99 ? -4.350 -6.846 -7.158 1.00 34.65 294 HIS A O 1
ATOM 821 N N . ASP A 1 100 ? -5.994 -6.445 -5.660 1.00 30.56 295 ASP A N 1
ATOM 822 C CA . ASP A 1 100 ? -7.072 -6.950 -6.488 1.00 32.66 295 ASP A CA 1
ATOM 823 C C . ASP A 1 100 ? -7.456 -5.911 -7.541 1.00 37.88 295 ASP A C 1
ATOM 824 O O . ASP A 1 100 ? -7.143 -4.721 -7.423 1.00 31.69 295 ASP A O 1
ATOM 829 N N . ASP A 1 101 ? -8.155 -6.376 -8.581 1.00 32.53 296 ASP A N 1
ATOM 830 C CA . ASP A 1 101 ? -8.534 -5.477 -9.670 1.00 34.53 296 ASP A CA 1
ATOM 831 C C . ASP A 1 101 ? -9.453 -4.362 -9.183 1.00 35.67 296 ASP A C 1
ATOM 832 O O . ASP A 1 101 ? -9.341 -3.215 -9.635 1.00 33.72 296 ASP A O 1
ATOM 837 N N . ILE A 1 102 ? -10.364 -4.677 -8.256 1.00 31.77 297 ILE A N 1
ATOM 838 C CA . ILE A 1 102 ? -11.318 -3.674 -7.788 1.00 35.74 297 ILE A CA 1
ATOM 839 C C . ILE A 1 102 ? -10.600 -2.508 -7.116 1.00 32.76 297 ILE A C 1
ATOM 840 O O . ILE A 1 102 ? -10.999 -1.349 -7.276 1.00 29.19 297 ILE A O 1
ATOM 845 N N . GLU A 1 103 ? -9.519 -2.776 -6.383 1.00 37.22 298 GLU A N 1
ATOM 846 C CA . GLU A 1 103 ? -8.828 -1.676 -5.719 1.00 45.88 298 GLU A CA 1
ATOM 847 C C . GLU A 1 103 ? -7.931 -0.908 -6.682 1.00 45.47 298 GLU A C 1
ATOM 848 O O . GLU A 1 103 ? -7.687 0.290 -6.471 1.00 37.29 298 GLU A O 1
ATOM 854 N N . VAL A 1 104 ? -7.444 -1.567 -7.739 1.00 35.86 299 VAL A N 1
ATOM 855 C CA . VAL A 1 104 ? -6.835 -0.828 -8.842 1.00 36.75 299 VAL A CA 1
ATOM 856 C C . VAL A 1 104 ? -7.849 0.126 -9.461 1.00 37.86 299 VAL A C 1
ATOM 857 O O . VAL A 1 104 ? -7.532 1.283 -9.773 1.00 36.90 299 VAL A O 1
ATOM 861 N N . LEU A 1 105 ? -9.090 -0.345 -9.639 1.00 32.94 300 LEU A N 1
ATOM 862 C CA . LEU A 1 105 ? -10.141 0.506 -10.190 1.00 40.87 300 LEU A CA 1
ATOM 863 C C . LEU A 1 105 ? -10.422 1.697 -9.286 1.00 46.42 300 LEU A C 1
ATOM 864 O O . LEU A 1 105 ? -10.661 2.811 -9.767 1.00 41.05 300 LEU A O 1
ATOM 869 N N . LYS A 1 106 ? -10.401 1.483 -7.971 1.00 37.90 301 LYS A N 1
ATOM 870 C CA . LYS A 1 106 ? -10.587 2.605 -7.061 1.00 45.10 301 LYS A CA 1
ATOM 871 C C . LYS A 1 106 ? -9.436 3.594 -7.184 1.00 44.11 301 LYS A C 1
ATOM 872 O O . LYS A 1 106 ? -9.653 4.812 -7.182 1.00 40.76 301 LYS A O 1
ATOM 878 N N . ARG A 1 107 ? -8.204 3.086 -7.308 1.00 32.67 302 ARG A N 1
ATOM 879 C CA . ARG A 1 107 ? -7.053 3.974 -7.443 1.00 41.23 302 ARG A CA 1
ATOM 880 C C . ARG A 1 107 ? -7.110 4.754 -8.746 1.00 47.99 302 ARG A C 1
ATOM 881 O O . ARG A 1 107 ? -6.673 5.908 -8.805 1.00 48.02 302 ARG A O 1
ATOM 889 N N . MET A 1 108 ? -7.650 4.144 -9.802 1.00 37.48 303 MET A N 1
ATOM 890 C CA . MET A 1 108 ? -7.830 4.878 -11.044 1.00 40.02 303 MET A CA 1
ATOM 891 C C . MET A 1 108 ? -8.813 6.024 -10.881 1.00 35.15 303 MET A C 1
ATOM 892 O O . MET A 1 108 ? -8.847 6.921 -11.727 1.00 42.70 303 MET A O 1
ATOM 897 N N . GLY A 1 109 ? -9.597 6.024 -9.806 1.00 40.08 304 GLY A N 1
ATOM 898 C CA . GLY A 1 109 ? -10.639 7.007 -9.620 1.00 42.63 304 GLY A CA 1
ATOM 899 C C . GLY A 1 109 ? -11.990 6.594 -10.153 1.00 45.96 304 GLY A C 1
ATOM 900 O O . GLY A 1 109 ? -12.889 7.440 -10.232 1.00 41.84 304 GLY A O 1
ATOM 901 N N . MET A 1 110 ? -12.165 5.318 -10.515 1.00 40.48 305 MET A N 1
ATOM 902 C CA . MET A 1 110 ? -13.411 4.879 -11.133 1.00 38.99 305 MET A CA 1
ATOM 903 C C . MET A 1 110 ? -14.571 4.832 -10.147 1.00 47.36 305 MET A C 1
ATOM 904 O O . MET A 1 110 ? -15.729 4.907 -10.569 1.00 42.64 305 MET A O 1
ATOM 909 N N . ALA A 1 111 ? -14.297 4.700 -8.850 1.00 42.66 306 ALA A N 1
ATOM 910 C CA . ALA A 1 111 ? -15.338 4.880 -7.847 1.00 45.28 306 ALA A CA 1
ATOM 911 C C . ALA A 1 111 ? -15.560 6.347 -7.501 1.00 52.63 306 ALA A C 1
ATOM 912 O O . ALA A 1 111 ? -16.100 6.643 -6.430 1.00 51.30 306 ALA A O 1
ATOM 914 N N . CYS A 1 112 ? -15.123 7.251 -8.383 1.00 52.29 307 CYS A N 1
ATOM 915 C CA . CYS A 1 112 ? -15.360 8.692 -8.275 1.00 62.52 307 CYS A CA 1
ATOM 916 C C . CYS A 1 112 ? -14.864 9.265 -6.952 1.00 65.55 307 CYS A C 1
ATOM 917 O O . CYS A 1 112 ? -15.413 10.247 -6.445 1.00 66.28 307 CYS A O 1
ATOM 920 N N . GLY A 1 113 ? -13.820 8.665 -6.384 1.00 71.23 308 GLY A N 1
ATOM 921 C CA . GLY A 1 113 ? -13.303 9.106 -5.107 1.00 75.36 308 GLY A CA 1
ATOM 922 C C . GLY A 1 113 ? -14.200 8.849 -3.916 1.00 78.54 308 GLY A C 1
ATOM 923 O O . GLY A 1 113 ? -13.810 9.185 -2.790 1.00 81.10 308 GLY A O 1
ATOM 924 N N . LEU A 1 114 ? -15.390 8.269 -4.120 1.00 73.81 309 LEU A N 1
ATOM 925 C CA . LEU A 1 114 ? -16.271 7.967 -2.995 1.00 67.66 309 LEU A CA 1
ATOM 926 C C . LEU A 1 114 ? -15.583 7.103 -1.948 1.00 66.37 309 LEU A C 1
ATOM 927 O O . LEU A 1 114 ? -15.921 7.179 -0.762 1.00 77.58 309 LEU A O 1
ATOM 932 N N . GLU A 1 115 ? -14.610 6.291 -2.361 1.00 60.85 310 GLU A N 1
ATOM 933 C CA . GLU A 1 115 ? -13.868 5.417 -1.459 1.00 63.64 310 GLU A CA 1
ATOM 934 C C . GLU A 1 115 ? -13.136 6.215 -0.385 1.00 71.10 310 GLU A C 1
ATOM 935 O O . GLU A 1 115 ? -12.590 5.636 0.559 1.00 64.14 310 GLU A O 1
ATOM 941 N N . SER A 1 116 ? -13.119 7.544 -0.514 1.00 77.93 311 SER A N 1
ATOM 942 C CA . SER A 1 116 ? -12.371 8.396 0.399 1.00 81.07 311 SER A CA 1
ATOM 943 C C . SER A 1 116 ? -13.191 9.560 0.941 1.00 88.86 311 SER A C 1
ATOM 944 O O . SER A 1 116 ? -12.610 10.502 1.493 1.00 93.87 311 SER A O 1
ATOM 947 N N . GLY A 1 117 ? -14.516 9.529 0.802 1.00 93.03 312 GLY A N 1
ATOM 948 C CA . GLY A 1 117 ? -15.321 10.671 1.192 1.00 98.24 312 GLY A CA 1
ATOM 949 C C . GLY A 1 117 ? -15.050 11.937 0.412 1.00 104.71 312 GLY A C 1
ATOM 950 O O . GLY A 1 117 ? -15.570 12.995 0.776 1.00 107.94 312 GLY A O 1
ATOM 951 N N . SER A 1 118 ? -14.251 11.862 -0.649 1.00 110.47 313 SER A N 1
ATOM 952 C CA . SER A 1 118 ? -13.882 13.013 -1.464 1.00 115.79 313 SER A CA 1
ATOM 953 C C . SER A 1 118 ? -14.506 12.849 -2.842 1.00 109.66 313 SER A C 1
ATOM 954 O O . SER A 1 118 ? -14.252 11.852 -3.526 1.00 111.19 313 SER A O 1
ATOM 957 N N . CYS A 1 119 ? -15.304 13.828 -3.255 1.00 106.09 314 CYS A N 1
ATOM 958 C CA . CYS A 1 119 ? -16.048 13.702 -4.499 1.00 96.63 314 CYS A CA 1
ATOM 959 C C . CYS A 1 119 ? -16.259 15.081 -5.102 1.00 94.29 314 CYS A C 1
ATOM 960 O O . CYS A 1 119 ? -16.728 15.995 -4.417 1.00 91.06 314 CYS A O 1
ATOM 963 N N . SER A 1 120 ? -15.904 15.228 -6.376 1.00 94.48 315 SER A N 1
ATOM 964 C CA . SER A 1 120 ? -16.243 16.439 -7.101 1.00 94.64 315 SER A CA 1
ATOM 965 C C . SER A 1 120 ? -17.757 16.542 -7.258 1.00 95.75 315 SER A C 1
ATOM 966 O O . SER A 1 120 ? -18.505 15.596 -6.996 1.00 95.82 315 SER A O 1
ATOM 969 N N . ALA A 1 121 ? -18.213 17.719 -7.688 1.00 93.52 316 ALA A N 1
ATOM 970 C CA . ALA A 1 121 ? -19.595 17.834 -8.136 1.00 92.18 316 ALA A CA 1
ATOM 971 C C . ALA A 1 121 ? -19.806 17.057 -9.430 1.00 95.78 316 ALA A C 1
ATOM 972 O O . ALA A 1 121 ? -20.841 16.405 -9.610 1.00 100.49 316 ALA A O 1
ATOM 974 N N . GLU A 1 122 ? -18.827 17.107 -10.339 1.00 119.19 317 GLU A N 1
ATOM 975 C CA . GLU A 1 122 ? -18.873 16.320 -11.566 1.00 118.53 317 GLU A CA 1
ATOM 976 C C . GLU A 1 122 ? -18.632 14.839 -11.317 1.00 111.81 317 GLU A C 1
ATOM 977 O O . GLU A 1 122 ? -18.864 14.030 -12.223 1.00 111.36 317 GLU A O 1
ATOM 979 N N . ASP A 1 123 ? -18.163 14.476 -10.124 1.00 104.46 318 ASP A N 1
ATOM 980 C CA . ASP A 1 123 ? -17.971 13.088 -9.731 1.00 99.25 318 ASP A CA 1
ATOM 981 C C . ASP A 1 123 ? -19.220 12.476 -9.110 1.00 92.69 318 ASP A C 1
ATOM 982 O O . ASP A 1 123 ? -19.580 11.344 -9.444 1.00 86.59 318 ASP A O 1
ATOM 987 N N . LEU A 1 124 ? -19.883 13.192 -8.194 1.00 86.39 319 LEU A N 1
ATOM 988 C CA . LEU A 1 124 ? -21.133 12.695 -7.629 1.00 86.77 319 LEU A CA 1
ATOM 989 C C . LEU A 1 124 ? -22.275 12.763 -8.630 1.00 94.40 319 LEU A C 1
ATOM 990 O O . LEU A 1 124 ? -23.233 11.992 -8.511 1.00 99.23 319 LEU A O 1
ATOM 995 N N . LYS A 1 125 ? -22.201 13.667 -9.608 1.00 96.85 320 LYS A N 1
ATOM 996 C CA . LYS A 1 125 ? -23.159 13.620 -10.705 1.00 93.92 320 LYS A CA 1
ATOM 997 C C . LYS A 1 125 ? -23.122 12.259 -11.390 1.00 89.14 320 LYS A C 1
ATOM 998 O O . LYS A 1 125 ? -24.157 11.599 -11.539 1.00 88.07 320 LYS A O 1
ATOM 1000 N N . MET A 1 126 ? -21.931 11.795 -11.777 1.00 90.78 321 MET A N 1
ATOM 1001 C CA . MET A 1 126 ? -21.877 10.525 -12.492 1.00 95.86 321 MET A CA 1
ATOM 1002 C C . MET A 1 126 ? -22.047 9.342 -11.543 1.00 91.38 321 MET A C 1
ATOM 1003 O O . MET A 1 126 ? -22.669 8.335 -11.906 1.00 92.69 321 MET A O 1
ATOM 1008 N N . ALA A 1 127 ? -21.492 9.435 -10.331 1.00 83.32 322 ALA A N 1
ATOM 1009 C CA . ALA A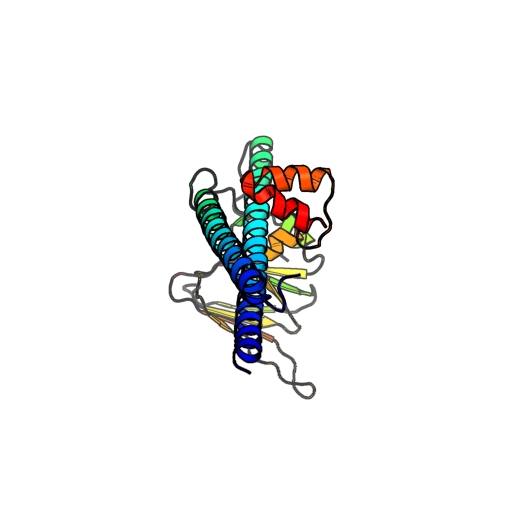 1 127 ? -21.636 8.341 -9.376 1.00 78.53 322 ALA A CA 1
ATOM 1010 C C . ALA A 1 127 ? -23.106 8.056 -9.113 1.00 82.75 322 ALA A C 1
ATOM 1011 O O . ALA A 1 127 ? -23.554 6.907 -9.187 1.00 83.97 322 ALA A O 1
ATOM 1013 N N . ARG A 1 128 ? -23.883 9.109 -8.848 1.00 85.27 323 ARG A N 1
ATOM 1014 C CA . ARG A 1 128 ? -25.310 8.926 -8.624 1.00 86.86 323 ARG A CA 1
ATOM 1015 C C . ARG A 1 128 ? -26.022 8.451 -9.881 1.00 92.26 323 ARG A C 1
ATOM 1016 O O . ARG A 1 128 ? -27.056 7.780 -9.782 1.00 93.93 323 ARG A O 1
ATOM 1018 N N . SER A 1 129 ? -25.500 8.782 -11.069 1.00 89.80 324 SER A N 1
ATOM 1019 C CA . SER A 1 129 ? -26.200 8.368 -12.279 1.00 90.33 324 SER A CA 1
ATOM 1020 C C . SER A 1 129 ? -25.999 6.890 -12.557 1.00 87.48 324 SER A C 1
ATOM 1021 O O . SER A 1 129 ? -26.737 6.317 -13.360 1.00 91.55 324 SER A O 1
ATOM 1024 N N . LEU A 1 130 ? -25.014 6.266 -11.920 1.00 81.88 325 LEU A N 1
ATOM 1025 C CA . LEU A 1 130 ? -24.656 4.885 -12.208 1.00 84.77 325 LEU A CA 1
ATOM 1026 C C . LEU A 1 130 ? -25.353 3.879 -11.305 1.00 84.77 325 LEU A C 1
ATOM 1027 O O . LEU A 1 130 ? -25.155 2.674 -11.486 1.00 81.55 325 LEU A O 1
ATOM 1032 N N . VAL A 1 131 ? -26.154 4.329 -10.343 1.00 84.91 326 VAL A N 1
ATOM 1033 C CA . VAL A 1 131 ? -26.798 3.405 -9.410 1.00 83.48 326 VAL A CA 1
ATOM 1034 C C . VAL A 1 131 ? -28.312 3.509 -9.536 1.00 91.93 326 VAL A C 1
ATOM 1035 O O . VAL A 1 131 ? -28.826 4.544 -9.986 1.00 98.55 326 VAL A O 1
ATOM 1039 N N . PRO A 1 132 ? -29.057 2.459 -9.181 1.00 96.46 327 PRO A N 1
ATOM 1040 C CA . PRO A 1 132 ? -30.520 2.565 -9.143 1.00 101.99 327 PRO A CA 1
ATOM 1041 C C . PRO A 1 132 ? -30.967 3.736 -8.277 1.00 99.56 327 PRO A C 1
ATOM 1042 O O . PRO A 1 132 ? -30.284 4.132 -7.330 1.00 96.31 327 PRO A O 1
ATOM 1046 N N . LYS A 1 133 ? -32.142 4.278 -8.609 1.00 105.45 328 LYS A N 1
ATOM 1047 C CA . LYS A 1 133 ? -32.593 5.528 -8.003 1.00 111.80 328 LYS A CA 1
ATOM 1048 C C . LYS A 1 133 ? -32.681 5.444 -6.483 1.00 119.66 328 LYS A C 1
ATOM 1049 O O . LYS A 1 133 ? -32.482 6.453 -5.797 1.00 123.51 328 LYS A O 1
ATOM 1051 N N . ALA A 1 134 ? -32.967 4.260 -5.937 1.00 124.61 329 ALA A N 1
ATOM 1052 C CA . ALA A 1 134 ? -33.234 4.135 -4.508 1.00 127.72 329 ALA A CA 1
ATOM 1053 C C . ALA A 1 134 ? -31.973 4.164 -3.653 1.00 115.37 329 ALA A C 1
ATOM 1054 O O . ALA A 1 134 ? -32.064 4.433 -2.449 1.00 113.89 329 ALA A O 1
ATOM 1056 N N . LEU A 1 135 ? -30.807 3.890 -4.236 1.00 106.83 330 LEU A N 1
ATOM 1057 C CA . LEU A 1 135 ? -29.552 3.859 -3.498 1.00 101.36 330 LEU A CA 1
ATOM 1058 C C . LEU A 1 135 ? -28.704 5.099 -3.732 1.00 105.55 330 LEU A C 1
ATOM 1059 O O . LEU A 1 135 ? -27.559 5.151 -3.271 1.00 101.33 330 LEU A O 1
ATOM 1064 N N . GLU A 1 136 ? -29.234 6.089 -4.446 1.00 108.85 331 GLU A N 1
ATOM 1065 C CA . GLU A 1 136 ? -28.621 7.411 -4.435 1.00 109.67 331 GLU A CA 1
ATOM 1066 C C . GLU A 1 136 ? -28.490 8.007 -3.032 1.00 106.98 331 GLU A C 1
ATOM 1067 O O . GLU A 1 136 ? -27.512 8.742 -2.805 1.00 106.30 331 GLU A O 1
ATOM 1069 N N . PRO A 1 137 ? -29.410 7.774 -2.080 1.00 103.32 332 PRO A N 1
ATOM 1070 C CA . PRO A 1 137 ? -29.146 8.206 -0.696 1.00 98.70 332 PRO A CA 1
ATOM 1071 C C . PRO A 1 137 ? -27.820 7.722 -0.134 1.00 94.22 332 PRO A C 1
ATOM 1072 O O . PRO A 1 137 ? -27.115 8.503 0.519 1.00 92.22 332 PRO A O 1
ATOM 1076 N N . TYR A 1 138 ? -27.459 6.456 -0.359 1.00 91.22 333 TYR A N 1
ATOM 1077 C CA . TYR A 1 138 ? -26.173 5.962 0.126 1.00 86.47 333 TYR A CA 1
ATOM 1078 C C . TYR A 1 138 ? -25.022 6.742 -0.495 1.00 85.44 333 TYR A C 1
ATOM 1079 O O . TYR A 1 138 ? -24.123 7.209 0.211 1.00 85.32 333 TYR A O 1
ATOM 1088 N N . VAL A 1 139 ? -25.055 6.919 -1.819 1.00 83.14 334 VAL A N 1
ATOM 1089 C CA . VAL A 1 139 ? -23.966 7.594 -2.523 1.00 77.19 334 VAL A CA 1
ATOM 1090 C C . VAL A 1 139 ? -23.771 9.011 -1.990 1.00 80.34 334 VAL A C 1
ATOM 1091 O O . VAL A 1 139 ? -22.643 9.445 -1.730 1.00 78.27 334 VAL A O 1
ATOM 1095 N N . THR A 1 140 ? -24.868 9.755 -1.821 1.00 84.32 335 THR A N 1
ATOM 1096 C CA . THR A 1 140 ? -24.762 11.099 -1.260 1.00 90.94 335 THR A CA 1
ATOM 1097 C C . THR A 1 140 ? -24.167 11.060 0.144 1.00 95.51 335 THR A C 1
ATOM 1098 O O . THR A 1 140 ? -23.410 11.958 0.532 1.00 105.86 335 THR A O 1
ATOM 1102 N N . GLU A 1 141 ? -24.491 10.019 0.914 1.00 86.63 336 GLU A N 1
ATOM 1103 C CA . GLU A 1 141 ? -23.963 9.899 2.269 1.00 83.08 336 GLU A CA 1
ATOM 1104 C C . GLU A 1 141 ? -22.457 9.678 2.254 1.00 81.47 336 GLU A C 1
ATOM 1105 O O . GLU A 1 141 ? -21.717 10.317 3.012 1.00 80.50 336 GLU A O 1
ATOM 1107 N N . MET A 1 142 ? -21.982 8.773 1.390 1.00 79.90 337 MET A N 1
ATOM 1108 C CA . MET A 1 142 ? -20.560 8.452 1.338 1.00 80.30 337 MET A CA 1
ATOM 1109 C C . MET A 1 142 ? -19.718 9.606 0.820 1.00 80.70 337 MET A C 1
ATOM 1110 O O . MET A 1 142 ? -18.495 9.586 0.990 1.00 86.43 337 MET A O 1
ATOM 1115 N N . ALA A 1 143 ? -20.333 10.603 0.184 1.00 83.00 338 ALA A N 1
ATOM 1116 C CA . ALA A 1 143 ? -19.663 11.869 -0.077 1.00 89.52 338 ALA A CA 1
ATOM 1117 C C . ALA A 1 143 ? -19.856 12.861 1.061 1.00 106.35 338 ALA A C 1
ATOM 1118 O O . ALA A 1 143 ? -19.881 14.077 0.827 1.00 120.51 338 ALA A O 1
ATOM 1120 N N . GLN A 1 144 ? -20.005 12.359 2.287 1.00 106.45 339 GLN A N 1
ATOM 1121 C CA . GLN A 1 144 ? -20.191 13.177 3.481 1.00 109.84 339 GLN A CA 1
ATOM 1122 C C . GLN A 1 144 ? -21.406 14.092 3.358 1.00 114.51 339 GLN A C 1
ATOM 1123 O O . GLN A 1 144 ? -22.494 13.759 3.830 1.00 115.21 339 GLN A O 1
ATOM 1129 N N . ARG B 2 4 ? -43.889 10.008 30.278 1.00 64.75 91 ARG B N 1
ATOM 1130 C CA . ARG B 2 4 ? -44.999 10.330 31.182 1.00 75.35 91 ARG B CA 1
ATOM 1131 C C . ARG B 2 4 ? -45.473 9.079 31.912 1.00 77.67 91 ARG B C 1
ATOM 1132 O O . ARG B 2 4 ? -45.278 8.960 33.121 1.00 82.47 91 ARG B O 1
ATOM 1140 N N . GLU B 2 5 ? -46.131 8.168 31.186 1.00 78.78 92 GLU B N 1
ATOM 1141 C CA . GLU B 2 5 ? -46.451 6.862 31.752 1.00 79.66 92 GLU B CA 1
ATOM 1142 C C . GLU B 2 5 ? -45.159 6.234 32.259 1.00 76.44 92 GLU B C 1
ATOM 1143 O O . GLU B 2 5 ? -44.192 6.089 31.502 1.00 79.26 92 GLU B O 1
ATOM 1149 N N . ILE B 2 6 ? -45.120 5.955 33.567 1.00 70.70 93 ILE B N 1
ATOM 1150 C CA . ILE B 2 6 ? -43.845 5.708 34.225 1.00 77.47 93 ILE B CA 1
ATOM 1151 C C . ILE B 2 6 ? -43.150 4.559 33.532 1.00 92.96 93 ILE B C 1
ATOM 1152 O O . ILE B 2 6 ? -43.791 3.632 33.022 1.00 96.86 93 ILE B O 1
ATOM 1157 N N . ALA B 2 7 ? -41.824 4.644 33.474 1.00 104.27 94 ALA B N 1
ATOM 1158 C CA . ALA B 2 7 ? -41.034 3.617 32.825 1.00 113.52 94 ALA B CA 1
ATOM 1159 C C . ALA B 2 7 ? -41.482 3.467 31.381 1.00 125.07 94 ALA B C 1
ATOM 1160 O O . ALA B 2 7 ? -41.289 4.373 30.562 1.00 126.58 94 ALA B O 1
ATOM 1162 N N . ASP B 2 8 ? -42.112 2.326 31.091 1.00 132.27 95 ASP B N 1
ATOM 1163 C CA . ASP B 2 8 ? -42.595 1.935 29.772 1.00 131.38 95 ASP B CA 1
ATOM 1164 C C . ASP B 2 8 ? -41.664 2.412 28.669 1.00 125.37 95 ASP B C 1
ATOM 1165 O O . ASP B 2 8 ? -42.101 2.865 27.606 1.00 124.45 95 ASP B O 1
ATOM 1170 N N . LYS B 2 9 ? -40.364 2.329 28.952 1.00 119.32 96 LYS B N 1
ATOM 1171 C CA . LYS B 2 9 ? -39.370 2.239 27.901 1.00 113.73 96 LYS B CA 1
ATOM 1172 C C . LYS B 2 9 ? -39.540 0.951 27.117 1.00 111.81 96 LYS B C 1
ATOM 1173 O O . LYS B 2 9 ? -38.964 0.815 26.035 1.00 117.01 96 LYS B O 1
ATOM 1179 N N . LEU B 2 10 ? -40.327 0.009 27.649 1.00 86.29 97 LEU B N 1
ATOM 1180 C CA . LEU B 2 10 ? -40.601 -1.248 26.959 1.00 89.11 97 LEU B CA 1
ATOM 1181 C C . LEU B 2 10 ? -41.266 -1.000 25.613 1.00 89.12 97 LEU B C 1
ATOM 1182 O O . LEU B 2 10 ? -40.721 -1.351 24.562 1.00 86.38 97 LEU B O 1
ATOM 1187 N N . ILE B 2 11 ? -42.456 -0.394 25.634 1.00 87.11 98 ILE B N 1
ATOM 1188 C CA . ILE B 2 11 ? -43.16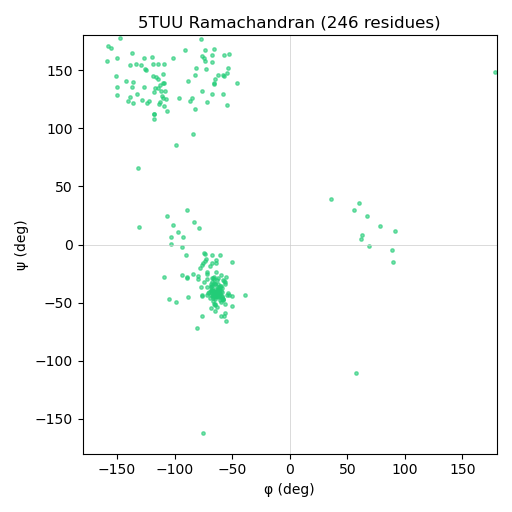1 -0.074 24.398 1.00 82.70 98 ILE B CA 1
ATOM 1189 C C . ILE B 2 11 ? -42.291 0.787 23.495 1.00 79.85 98 ILE B C 1
ATOM 1190 O O . ILE B 2 11 ? -42.367 0.683 22.266 1.00 77.00 98 ILE B O 1
ATOM 1195 N N . GLU B 2 12 ? -41.441 1.633 24.083 1.00 80.01 99 GLU B N 1
ATOM 1196 C CA . GLU B 2 12 ? -40.515 2.440 23.296 1.00 81.70 99 GLU B CA 1
ATOM 1197 C C . GLU B 2 12 ? -39.339 1.612 22.787 1.00 81.69 99 GLU B C 1
ATOM 1198 O O . GLU B 2 12 ? -38.957 1.732 21.618 1.00 82.63 99 GLU B O 1
ATOM 1204 N N . LEU B 2 13 ? -38.747 0.774 23.645 1.00 77.48 100 LEU B N 1
ATOM 1205 C CA . LEU B 2 13 ? -37.667 -0.094 23.186 1.00 73.31 100 LEU B CA 1
ATOM 1206 C C . LEU B 2 13 ? -38.187 -1.145 22.213 1.00 74.28 100 LEU B C 1
ATOM 1207 O O . LEU B 2 13 ? -37.540 -1.431 21.198 1.00 68.62 100 LEU B O 1
ATOM 1209 N N . LYS B 2 14 ? -39.356 -1.724 22.504 1.00 76.50 101 LYS B N 1
ATOM 1210 C CA . LYS B 2 14 ? -39.943 -2.701 21.592 1.00 80.02 101 LYS B CA 1
ATOM 1211 C C . LYS B 2 14 ? -40.268 -2.069 20.245 1.00 81.23 101 LYS B C 1
ATOM 1212 O O . LYS B 2 14 ? -40.023 -2.672 19.193 1.00 79.54 101 LYS B O 1
ATOM 1214 N N . ALA B 2 15 ? -40.815 -0.849 20.254 1.00 78.79 102 ALA B N 1
ATOM 1215 C CA . ALA B 2 15 ? -41.094 -0.161 18.997 1.00 79.85 102 ALA B CA 1
ATOM 1216 C C . ALA B 2 15 ? -39.810 0.153 18.245 1.00 83.38 102 ALA B C 1
ATOM 1217 O O . ALA B 2 15 ? -39.766 0.068 17.012 1.00 77.05 102 ALA B O 1
ATOM 1219 N N . GLU B 2 16 ? -38.753 0.523 18.971 1.00 87.73 103 GLU B N 1
ATOM 1220 C CA . GLU B 2 16 ? -37.484 0.828 18.319 1.00 87.12 103 GLU B CA 1
ATOM 1221 C C . GLU B 2 16 ? -36.868 -0.420 17.705 1.00 76.67 103 GLU B C 1
ATOM 1222 O O . GLU B 2 16 ? -36.306 -0.365 16.604 1.00 77.96 103 GLU B O 1
ATOM 1228 N N . ILE B 2 17 ? -36.967 -1.555 18.400 1.00 72.93 104 ILE B N 1
ATOM 1229 C CA . ILE B 2 17 ? -36.428 -2.805 17.872 1.00 78.49 104 ILE B CA 1
ATOM 1230 C C . ILE B 2 17 ? -37.174 -3.216 16.609 1.00 84.02 104 ILE B C 1
ATOM 1231 O O . ILE B 2 17 ? -36.586 -3.782 15.678 1.00 80.29 104 ILE B O 1
ATOM 1236 N N . GLU B 2 18 ? -38.476 -2.918 16.545 1.00 83.83 105 GLU B N 1
ATOM 1237 C CA . GLU B 2 18 ? -39.246 -3.198 15.336 1.00 79.38 105 GLU B CA 1
ATOM 1238 C C . GLU B 2 18 ? -38.652 -2.481 14.130 1.00 78.42 105 GLU B C 1
ATOM 1239 O O . GLU B 2 18 ? -38.459 -3.085 13.069 1.00 83.54 105 GLU B O 1
ATOM 1241 N N . GLU B 2 19 ? -38.341 -1.189 14.275 1.00 74.97 106 GLU B N 1
ATOM 1242 C CA . GLU B 2 19 ? -37.794 -0.449 13.143 1.00 83.24 106 GLU B CA 1
ATOM 1243 C C . GLU B 2 19 ? -36.389 -0.917 12.784 1.00 82.78 106 GLU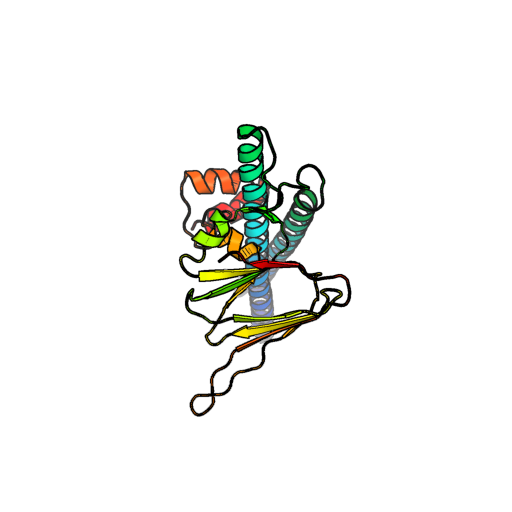 B C 1
ATOM 1244 O O . GLU B 2 19 ? -36.019 -0.906 11.604 1.00 81.77 106 GLU B O 1
ATOM 1250 N N . LEU B 2 20 ? -35.594 -1.326 13.778 1.00 79.62 107 LEU B N 1
ATOM 1251 C CA . LEU B 2 20 ? -34.272 -1.868 13.482 1.00 74.92 107 LEU B CA 1
ATOM 1252 C C . LEU B 2 20 ? -34.364 -3.134 12.640 1.00 73.06 107 LEU B C 1
ATOM 1253 O O . LEU B 2 20 ? -33.448 -3.431 11.864 1.00 61.51 107 LEU B O 1
ATOM 1258 N N . GLN B 2 21 ? -35.457 -3.892 12.775 1.00 71.78 108 GLN B N 1
ATOM 1259 C CA . GLN B 2 21 ? -35.687 -4.994 11.847 1.00 77.46 108 GLN B CA 1
ATOM 1260 C C . GLN B 2 21 ? -36.035 -4.469 10.461 1.00 79.11 108 GLN B C 1
ATOM 1261 O O . GLN B 2 21 ? -35.578 -5.016 9.452 1.00 74.31 108 GLN B O 1
ATOM 1265 N N . GLN B 2 22 ? -36.849 -3.411 10.395 1.00 78.79 109 GLN B N 1
ATOM 1266 C CA . GLN B 2 22 ? -37.167 -2.808 9.106 1.00 81.47 109 GLN B CA 1
ATOM 1267 C C . GLN B 2 22 ? -35.910 -2.280 8.427 1.00 74.39 109 GLN B C 1
ATOM 1268 O O . GLN B 2 22 ? -35.741 -2.436 7.212 1.00 79.20 109 GLN B O 1
ATOM 1270 N N . ARG B 2 23 ? -35.006 -1.667 9.195 1.00 62.96 110 ARG B N 1
ATOM 1271 C CA . ARG B 2 23 ? -33.755 -1.201 8.607 1.00 60.28 110 ARG B CA 1
ATOM 1272 C C . ARG B 2 23 ? -32.901 -2.368 8.129 1.00 57.25 110 ARG B C 1
ATOM 1273 O O . ARG B 2 23 ? -32.297 -2.297 7.053 1.00 60.43 110 ARG B O 1
ATOM 1277 N N . GLU B 2 24 ? -32.856 -3.458 8.899 1.00 66.38 111 GLU B N 1
ATOM 1278 C CA . GLU B 2 24 ? -31.986 -4.575 8.542 1.00 77.64 111 GLU B CA 1
ATOM 1279 C C . GLU B 2 24 ? -32.438 -5.247 7.251 1.00 77.91 111 GLU B C 1
ATOM 1280 O O . GLU B 2 24 ? -31.634 -5.451 6.334 1.00 75.04 111 GLU B O 1
ATOM 1286 N N . GLN B 2 25 ? -33.719 -5.607 7.158 1.00 80.79 112 GLN B N 1
ATOM 1287 C CA . GLN B 2 25 ? -34.173 -6.263 5.939 1.00 86.30 112 GLN B CA 1
ATOM 1288 C C . GLN B 2 25 ? -34.283 -5.304 4.759 1.00 82.66 112 GLN B C 1
ATOM 1289 O O . GLN B 2 25 ? -34.383 -5.769 3.620 1.00 94.00 112 GLN B O 1
ATOM 1295 N N . GLU B 2 26 ? -34.254 -3.989 4.992 1.00 75.24 113 GLU B N 1
ATOM 1296 C CA . GLU B 2 26 ? -34.117 -3.050 3.882 1.00 81.64 113 GLU B CA 1
ATOM 1297 C C . GLU B 2 26 ? -32.707 -3.100 3.308 1.00 74.43 113 GLU B C 1
ATOM 1298 O O . GLU B 2 26 ? -32.519 -3.094 2.084 1.00 67.85 113 GLU B O 1
ATOM 1304 N N . LEU B 2 27 ? -31.700 -3.147 4.188 1.00 66.16 114 LEU B N 1
ATOM 1305 C CA . LEU B 2 27 ? -30.320 -3.303 3.742 1.00 65.64 114 LEU B CA 1
ATOM 1306 C C . LEU B 2 27 ? -30.106 -4.651 3.068 1.00 66.30 114 LEU B C 1
ATOM 1307 O O . LEU B 2 27 ? -29.496 -4.724 1.993 1.00 64.93 114 LEU B O 1
ATOM 1312 N N . ASP B 2 28 ? -30.595 -5.731 3.689 1.00 65.59 115 ASP B N 1
ATOM 1313 C CA . ASP B 2 28 ? -30.488 -7.053 3.078 1.00 72.71 115 ASP B CA 1
ATOM 1314 C C . ASP B 2 28 ? -31.087 -7.058 1.680 1.00 79.83 115 ASP B C 1
ATOM 1315 O O . ASP B 2 28 ? -30.500 -7.621 0.746 1.00 91.62 115 ASP B O 1
ATOM 1320 N N . GLN B 2 29 ? -32.255 -6.429 1.519 1.00 81.77 116 GLN B N 1
ATOM 1321 C CA . GLN B 2 29 ? -32.892 -6.328 0.216 1.00 77.64 116 GLN B CA 1
ATOM 1322 C C . GLN B 2 29 ? -32.117 -5.429 -0.739 1.00 78.74 116 GLN B C 1
ATOM 1323 O O . GLN B 2 29 ? -32.081 -5.710 -1.937 1.00 85.47 116 GLN B O 1
ATOM 1329 N N . HIS B 2 30 ? -31.498 -4.354 -0.247 1.00 76.97 117 HIS B N 1
ATOM 1330 C CA . HIS B 2 30 ? -30.703 -3.507 -1.132 1.00 79.88 117 HIS B CA 1
ATOM 1331 C C . HIS B 2 30 ? -29.460 -4.238 -1.618 1.00 83.64 117 HIS B C 1
ATOM 1332 O O . HIS B 2 30 ? -29.003 -4.011 -2.743 1.00 81.95 117 HIS B O 1
ATOM 1339 N N . LYS B 2 31 ? -28.900 -5.122 -0.787 1.00 84.54 118 LYS B N 1
ATOM 1340 C CA . LYS B 2 31 ? -27.703 -5.859 -1.180 1.00 78.26 118 LYS B CA 1
ATOM 1341 C C . LYS B 2 31 ? -28.000 -6.809 -2.332 1.00 81.80 118 LYS B C 1
ATOM 1342 O O . LYS B 2 31 ? -27.274 -6.833 -3.333 1.00 80.96 118 LYS B O 1
ATOM 1344 N N . VAL B 2 32 ? -29.072 -7.597 -2.213 1.00 88.79 119 VAL B N 1
ATOM 1345 C CA . VAL B 2 32 ? -29.435 -8.497 -3.304 1.00 93.06 119 VAL B CA 1
ATOM 1346 C C . VAL B 2 32 ? -29.810 -7.702 -4.549 1.00 95.95 119 VAL B C 1
ATOM 1347 O O . VAL B 2 32 ? -29.706 -8.209 -5.672 1.00 98.49 119 VAL B O 1
ATOM 1351 N N . TRP B 2 33 ? -30.235 -6.447 -4.378 1.00 92.71 120 TRP B N 1
ATOM 1352 C CA . TRP B 2 33 ? -30.426 -5.565 -5.525 1.00 90.15 120 TRP B CA 1
ATOM 1353 C C . TRP B 2 33 ? -29.101 -5.273 -6.214 1.00 86.89 120 TRP B C 1
ATOM 1354 O O . TRP B 2 33 ? -28.942 -5.521 -7.415 1.00 89.68 120 TRP B O 1
ATOM 1365 N N . VAL B 2 34 ? -28.136 -4.729 -5.463 1.00 78.61 121 VAL B N 1
ATOM 1366 C CA . VAL B 2 34 ? -26.838 -4.386 -6.043 1.00 61.11 121 VAL B CA 1
ATOM 1367 C C . VAL B 2 34 ? -26.162 -5.626 -6.607 1.00 56.40 121 VAL B C 1
ATOM 1368 O O . VAL B 2 34 ? -25.501 -5.569 -7.651 1.00 65.58 121 VAL B O 1
ATOM 1372 N N . GLN B 2 35 ? -26.311 -6.764 -5.925 1.00 59.91 122 GLN B N 1
ATOM 1373 C CA . GLN B 2 35 ? -25.692 -7.998 -6.397 1.00 62.45 122 GLN B CA 1
ATOM 1374 C C . GLN B 2 35 ? -26.285 -8.434 -7.730 1.00 69.71 122 GLN B C 1
ATOM 1375 O O . GLN B 2 35 ? -25.553 -8.699 -8.691 1.00 73.40 122 GLN B O 1
ATOM 1381 N N . GLN B 2 36 ? -27.616 -8.526 -7.805 1.00 75.48 123 GLN B N 1
ATOM 1382 C CA . GLN B 2 36 ? -28.256 -8.815 -9.084 1.00 84.45 123 GLN B CA 1
ATOM 1383 C C . GLN B 2 36 ? -27.908 -7.750 -10.115 1.00 84.71 123 GLN B C 1
ATOM 1384 O O . GLN B 2 36 ? -27.706 -8.058 -11.295 1.00 89.98 123 GLN B O 1
ATOM 1386 N N . SER B 2 37 ? -27.813 -6.491 -9.682 1.00 81.21 124 SER B N 1
ATOM 1387 C CA . SER B 2 37 ? -27.424 -5.425 -10.598 1.00 77.10 124 SER B CA 1
ATOM 1388 C C . SER B 2 37 ? -25.993 -5.609 -11.082 1.00 77.22 124 SER B C 1
ATOM 1389 O O . SER B 2 37 ? -25.697 -5.389 -12.262 1.00 81.18 124 SER B O 1
ATOM 1392 N N . ILE B 2 38 ? -25.090 -6.014 -10.185 1.00 68.12 125 ILE B N 1
ATOM 1393 C CA . ILE B 2 38 ? -23.692 -6.194 -10.565 1.00 63.81 125 ILE B CA 1
ATOM 1394 C C . ILE B 2 38 ? -23.562 -7.293 -11.611 1.00 72.26 125 ILE B C 1
ATOM 1395 O O . ILE B 2 38 ? -22.989 -7.085 -12.687 1.00 65.80 125 ILE B O 1
ATOM 1400 N N . ARG B 2 39 ? -24.107 -8.478 -11.319 1.00 77.66 126 ARG B N 1
ATOM 1401 C CA . ARG B 2 39 ? -23.900 -9.610 -12.216 1.00 85.90 126 ARG B CA 1
ATOM 1402 C C . ARG B 2 39 ? -24.512 -9.358 -13.588 1.00 92.62 126 ARG B C 1
ATOM 1403 O O . ARG B 2 39 ? -23.979 -9.832 -14.597 1.00 103.53 126 ARG B O 1
ATOM 1411 N N . ASN B 2 40 ? -25.598 -8.584 -13.655 1.00 89.36 127 ASN B N 1
ATOM 1412 C CA . ASN B 2 40 ? -26.272 -8.355 -14.926 1.00 91.56 127 ASN B CA 1
ATOM 1413 C C . ASN B 2 40 ? -25.536 -7.367 -15.820 1.00 84.36 127 ASN B C 1
ATOM 1414 O O . ASN B 2 40 ? -25.801 -7.334 -17.026 1.00 88.84 127 ASN B O 1
ATOM 1419 N N . VAL B 2 41 ? -24.627 -6.565 -15.272 1.00 81.50 128 VAL B N 1
ATOM 1420 C CA . VAL B 2 41 ? -23.798 -5.726 -16.129 1.00 76.01 128 VAL B CA 1
ATOM 1421 C C . VAL B 2 41 ? -22.475 -6.411 -16.457 1.00 72.55 128 VAL B C 1
ATOM 1422 O O . VAL B 2 41 ? -21.884 -6.139 -17.507 1.00 69.81 128 VAL B O 1
ATOM 1426 N N . THR B 2 42 ? -22.007 -7.315 -15.594 1.00 80.57 129 THR B N 1
ATOM 1427 C CA . THR B 2 42 ? -20.745 -8.013 -15.845 1.00 81.84 129 THR B CA 1
ATOM 1428 C C . THR B 2 42 ? -20.942 -9.164 -16.826 1.00 94.10 129 THR B C 1
ATOM 1429 O O . THR B 2 42 ? -20.530 -9.087 -17.986 1.00 103.29 129 THR B O 1
ATOM 1433 N N . GLU B 2 43 ? -21.592 -10.234 -16.367 1.00 110.83 130 GLU B N 1
ATOM 1434 C CA . GLU B 2 43 ? -21.742 -11.497 -17.090 1.00 128.01 130 GLU B CA 1
ATOM 1435 C C . GLU B 2 43 ? -22.242 -11.358 -18.515 1.00 132.23 130 GLU B C 1
ATOM 1436 O O . GLU B 2 43 ? -22.168 -12.294 -19.311 1.00 141.23 130 GLU B O 1
ATOM 1442 N N . ASP B 2 44 ? -22.756 -10.207 -18.845 1.00 120.60 131 ASP B N 1
ATOM 1443 C CA . ASP B 2 44 ? -23.562 -10.062 -20.034 1.00 121.89 131 ASP B CA 1
ATOM 1444 C C . ASP B 2 44 ? -22.732 -9.435 -21.151 1.00 118.44 131 ASP B C 1
ATOM 1445 O O . ASP B 2 44 ? -21.720 -8.777 -20.900 1.00 110.53 131 ASP B O 1
ATOM 1450 N N . VAL B 2 45 ? -23.204 -9.606 -22.389 1.00 132.17 132 VAL B N 1
ATOM 1451 C CA . VAL B 2 45 ? -22.304 -9.670 -23.544 1.00 136.75 132 VAL B CA 1
ATOM 1452 C C . VAL B 2 45 ? -21.992 -8.316 -24.193 1.00 144.95 132 VAL B C 1
ATOM 1453 O O . VAL B 2 45 ? -20.938 -8.171 -24.814 1.00 143.53 132 VAL B O 1
ATOM 1457 N N . GLN B 2 46 ? -22.864 -7.309 -24.120 1.00 154.81 133 GLN B N 1
ATOM 1458 C CA . GLN B 2 46 ? -22.415 -6.041 -24.706 1.00 154.20 133 GLN B CA 1
ATOM 1459 C C . GLN B 2 46 ? -21.389 -5.334 -23.828 1.00 143.89 133 GLN B C 1
ATOM 1460 O O . GLN B 2 46 ? -20.858 -4.290 -24.229 1.00 144.18 133 GLN B O 1
ATOM 1466 N N . ASN B 2 47 ? -21.143 -5.847 -22.625 1.00 133.79 134 ASN B N 1
ATOM 1467 C CA . ASN B 2 47 ? -19.970 -5.493 -21.844 1.00 118.00 134 ASN B CA 1
ATOM 1468 C C . ASN B 2 47 ? -18.950 -6.624 -21.826 1.00 115.13 134 ASN B C 1
ATOM 1469 O O . ASN B 2 47 ? -18.133 -6.692 -20.905 1.00 108.10 134 ASN B O 1
ATOM 1474 N N . SER B 2 48 ? -18.976 -7.503 -22.835 1.00 115.84 135 SER B N 1
ATOM 1475 C CA . SER B 2 48 ? -18.021 -8.606 -22.911 1.00 112.22 135 SER B CA 1
ATOM 1476 C C . SER B 2 48 ? -16.583 -8.101 -22.890 1.00 101.77 135 SER B C 1
ATOM 1477 O O . SER B 2 48 ? -15.791 -8.465 -22.014 1.00 113.64 135 SER B 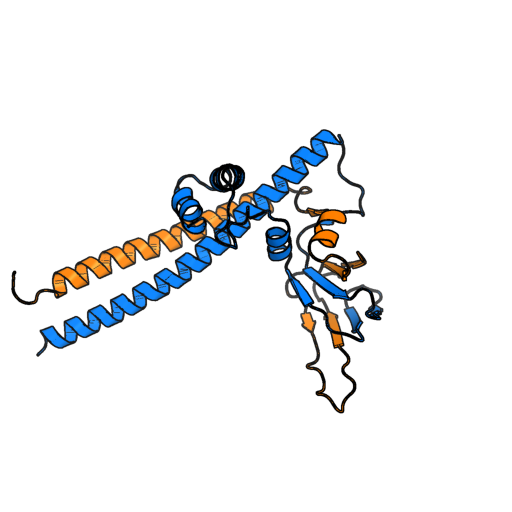O 1
ATOM 1480 N N . CYS B 2 49 ? -16.231 -7.257 -23.856 1.00 73.92 136 CYS B N 1
ATOM 1481 C CA . CYS B 2 49 ? -14.852 -6.848 -24.063 1.00 64.46 136 CYS B CA 1
ATOM 1482 C C . CYS B 2 49 ? -14.549 -5.462 -23.509 1.00 57.47 136 CYS B C 1
ATOM 1483 O O . CYS B 2 49 ? -13.524 -4.877 -23.870 1.00 51.43 136 CYS B O 1
ATOM 1486 N N . LEU B 2 50 ? -15.400 -4.925 -22.637 1.00 52.96 137 LEU B N 1
ATOM 1487 C CA . LEU B 2 50 ? -15.201 -3.582 -22.105 1.00 55.71 137 LEU B CA 1
ATOM 1488 C C . LEU B 2 50 ? -14.647 -3.559 -20.684 1.00 61.17 137 LEU B C 1
ATOM 1489 O O . LEU B 2 50 ? -14.447 -2.471 -20.137 1.00 61.57 137 LEU B O 1
ATOM 1494 N N . ALA B 2 51 ? -14.389 -4.717 -20.075 1.00 48.51 138 ALA B N 1
ATOM 1495 C CA . ALA B 2 51 ? -13.904 -4.772 -18.693 1.00 46.78 138 ALA B CA 1
ATOM 1496 C C . ALA B 2 51 ? -12.390 -4.964 -18.710 1.00 44.33 138 ALA B C 1
ATOM 1497 O O . ALA B 2 51 ? -11.871 -6.077 -18.619 1.00 44.83 138 ALA B O 1
ATOM 1499 N N . TYR B 2 52 ? -11.675 -3.847 -18.822 1.00 41.88 139 TYR B N 1
ATOM 1500 C CA . TYR B 2 52 ? -10.223 -3.896 -18.888 1.00 44.28 139 TYR B CA 1
ATOM 1501 C C . TYR B 2 52 ? -9.650 -2.547 -18.485 1.00 43.75 139 TYR B C 1
ATOM 1502 O O . TYR B 2 52 ? -10.323 -1.515 -18.576 1.00 45.61 139 TYR B O 1
ATOM 1511 N N . VAL B 2 53 ? -8.387 -2.573 -18.060 1.00 41.03 140 VAL B N 1
ATOM 1512 C CA . VAL B 2 53 ? -7.599 -1.375 -17.810 1.00 40.65 140 VAL B CA 1
ATOM 1513 C C . VAL B 2 53 ? -6.451 -1.345 -18.813 1.00 44.41 140 VAL B C 1
ATOM 1514 O O . VAL B 2 53 ? -6.029 -2.386 -19.328 1.00 38.77 140 VAL B O 1
ATOM 1518 N N . THR B 2 54 ? -5.946 -0.147 -19.099 1.00 48.21 141 THR B N 1
ATOM 1519 C CA . THR B 2 54 ? -4.846 -0.034 -20.047 1.00 48.22 141 THR B CA 1
ATOM 1520 C C . THR B 2 54 ? -3.499 -0.107 -19.336 1.00 48.74 141 THR B C 1
ATOM 1521 O O . THR B 2 54 ? -3.397 -0.016 -18.111 1.00 45.62 141 THR B O 1
ATOM 1525 N N . HIS B 2 55 ? -2.452 -0.280 -20.144 1.00 54.21 142 HIS B N 1
ATOM 1526 C CA . HIS B 2 55 ? -1.083 -0.161 -19.657 1.00 56.27 142 HIS B CA 1
ATOM 1527 C C . HIS B 2 55 ? -0.888 1.139 -18.886 1.00 58.67 142 HIS B C 1
ATOM 1528 O O . HIS B 2 55 ? -0.282 1.153 -17.808 1.00 59.98 142 HIS B O 1
ATOM 1535 N N . GLU B 2 56 ? -1.412 2.244 -19.423 1.00 46.95 143 GLU B N 1
ATOM 1536 C CA . GLU B 2 56 ? -1.237 3.540 -18.774 1.00 49.79 143 GLU B CA 1
ATOM 1537 C C . GLU B 2 56 ? -1.975 3.599 -17.443 1.00 41.98 143 GLU B C 1
ATOM 1538 O O . GLU B 2 56 ? -1.427 4.096 -16.452 1.00 42.50 143 GLU B O 1
ATOM 1540 N N . ASP 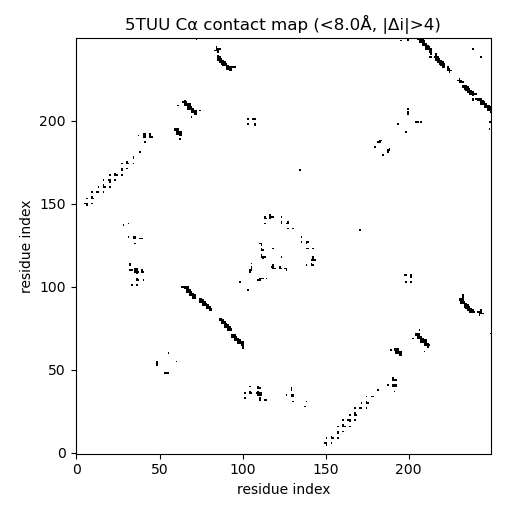B 2 57 ? -3.217 3.104 -17.403 1.00 37.03 144 ASP B N 1
ATOM 1541 C CA . ASP B 2 57 ? -3.976 3.072 -16.153 1.00 37.90 144 ASP B CA 1
ATOM 1542 C C . ASP B 2 57 ? -3.157 2.455 -15.029 1.00 42.88 144 ASP B C 1
ATOM 1543 O O . ASP B 2 57 ? -2.997 3.048 -13.956 1.00 42.66 144 ASP B O 1
ATOM 1548 N N . ILE B 2 58 ? -2.619 1.261 -15.272 1.00 38.84 145 ILE B N 1
ATOM 1549 C CA . ILE B 2 58 ? -1.946 0.506 -14.222 1.00 46.95 145 ILE B CA 1
ATOM 1550 C C . ILE B 2 58 ? -0.639 1.184 -13.827 1.00 45.85 145 ILE B C 1
ATOM 1551 O O . ILE B 2 58 ? -0.356 1.370 -12.637 1.00 46.83 145 ILE B O 1
ATOM 1556 N N . CYS B 2 59 ? 0.163 1.588 -14.820 1.00 42.64 146 CYS B N 1
ATOM 1557 C CA . CYS B 2 59 ? 1.456 2.205 -14.537 1.00 52.94 146 CYS B CA 1
ATOM 1558 C C . CYS B 2 59 ? 1.319 3.443 -13.659 1.00 54.86 146 CYS B C 1
ATOM 1559 O O . CYS B 2 59 ? 2.215 3.738 -12.861 1.00 51.31 146 CYS B O 1
ATOM 1562 N N . ARG B 2 60 ? 0.206 4.173 -13.783 1.00 47.01 147 ARG B N 1
ATOM 1563 C CA . ARG B 2 60 ? 0.054 5.437 -13.067 1.00 47.98 147 ARG B CA 1
ATOM 1564 C C . ARG B 2 60 ? -0.441 5.234 -11.639 1.00 48.38 147 ARG B C 1
ATOM 1565 O O . ARG B 2 60 ? -0.175 6.079 -10.769 1.00 49.36 147 ARG B O 1
ATOM 1573 N N . CYS B 2 61 ? -1.145 4.129 -11.378 1.00 40.69 148 CYS B N 1
ATOM 1574 C CA . CYS B 2 61 ? -1.495 3.785 -10.003 1.00 41.78 148 CYS B CA 1
ATOM 1575 C C . CYS B 2 61 ? -0.261 3.437 -9.175 1.00 43.22 148 CYS B C 1
ATOM 1576 O O . CYS B 2 61 ? -0.262 3.623 -7.952 1.00 45.63 148 CYS B O 1
ATOM 1579 N N . PHE B 2 62 ? 0.790 2.920 -9.816 1.00 39.38 149 PHE B N 1
ATOM 1580 C CA . PHE B 2 62 ? 2.019 2.512 -9.142 1.00 48.54 149 PHE B CA 1
ATOM 1581 C C . PHE B 2 62 ? 3.195 3.104 -9.917 1.00 54.26 149 PHE B C 1
ATOM 1582 O O . PHE B 2 62 ? 3.989 2.374 -10.517 1.00 54.35 149 PHE B O 1
ATOM 1590 N N . ALA B 2 63 ? 3.291 4.433 -9.911 1.00 50.35 150 ALA B N 1
ATOM 1591 C CA . ALA B 2 63 ? 4.335 5.112 -10.664 1.00 51.88 150 ALA B CA 1
ATOM 1592 C C . ALA B 2 63 ? 5.708 4.641 -10.208 1.00 47.27 150 ALA B C 1
ATOM 1593 O O . ALA B 2 63 ? 6.002 4.612 -9.009 1.00 56.85 150 ALA B O 1
ATOM 1595 N N . GLY B 2 64 ? 6.542 4.252 -11.169 1.00 49.31 151 GLY B N 1
ATOM 1596 C CA . GLY B 2 64 ? 7.895 3.835 -10.863 1.00 60.55 151 GLY B CA 1
ATOM 1597 C C . GLY B 2 64 ? 8.031 2.437 -10.310 1.00 72.15 151 GLY B C 1
ATOM 1598 O O . GLY B 2 64 ? 9.080 2.108 -9.745 1.00 81.27 151 GLY B O 1
ATOM 1599 N N . ASP B 2 65 ? 7.007 1.600 -10.450 1.00 61.23 152 ASP B N 1
ATOM 1600 C CA . ASP B 2 65 ? 7.054 0.219 -9.993 1.00 56.95 152 ASP B CA 1
ATOM 1601 C C . ASP B 2 65 ? 7.107 -0.733 -11.178 1.00 54.04 152 ASP B C 1
ATOM 1602 O O . ASP B 2 65 ? 6.423 -0.529 -12.185 1.00 57.13 152 ASP B O 1
ATOM 1607 N N . THR B 2 66 ? 7.925 -1.772 -11.051 1.00 47.87 153 THR B N 1
ATOM 1608 C CA . THR B 2 66 ? 7.742 -2.954 -11.878 1.00 44.97 153 THR B CA 1
ATOM 1609 C C . THR B 2 66 ? 6.418 -3.611 -11.509 1.00 48.69 153 THR B C 1
ATOM 1610 O O . THR B 2 66 ? 6.057 -3.687 -10.332 1.00 44.23 153 THR B O 1
ATOM 1614 N N . LEU B 2 67 ? 5.675 -4.066 -12.518 1.00 44.32 154 LEU B N 1
ATOM 1615 C CA . LEU B 2 67 ? 4.303 -4.516 -12.318 1.00 38.57 154 LEU B CA 1
ATOM 1616 C C . LEU B 2 67 ? 4.078 -5.853 -13.001 1.00 45.38 154 LEU B C 1
ATOM 1617 O O . LEU B 2 67 ? 4.403 -6.014 -14.181 1.00 46.30 154 LEU B O 1
ATOM 1622 N N . LEU B 2 68 ? 3.522 -6.806 -12.258 1.00 39.51 155 LEU B N 1
ATOM 1623 C CA . LEU B 2 68 ? 3.038 -8.061 -12.813 1.00 42.44 155 LEU B CA 1
ATOM 1624 C C . LEU B 2 68 ? 1.523 -8.093 -12.696 1.00 40.34 155 LEU B C 1
ATOM 1625 O O . LEU B 2 68 ? 0.975 -7.792 -11.631 1.00 39.29 155 LEU B O 1
ATOM 1630 N N . ALA B 2 69 ? 0.853 -8.452 -13.787 1.00 31.19 156 ALA B N 1
ATOM 1631 C CA . ALA B 2 69 ? -0.582 -8.706 -13.774 1.00 39.11 156 ALA B CA 1
ATOM 1632 C C . ALA B 2 69 ? -0.781 -10.213 -13.885 1.00 40.26 156 ALA B C 1
ATOM 1633 O O . ALA B 2 69 ? -0.423 -10.817 -14.902 1.00 42.16 156 ALA B O 1
ATOM 1635 N N . ILE B 2 70 ? -1.326 -10.817 -12.831 1.00 35.82 157 ILE B N 1
ATOM 1636 C CA . ILE B 2 70 ? -1.614 -12.246 -12.809 1.00 34.27 157 ILE B CA 1
ATOM 1637 C C . ILE B 2 70 ? -3.070 -12.463 -13.195 1.00 36.28 157 ILE B C 1
ATOM 1638 O O . ILE B 2 70 ? -3.977 -11.893 -12.576 1.00 32.95 157 ILE B O 1
ATOM 1643 N N . ARG B 2 71 ? -3.302 -13.304 -14.199 1.00 32.06 158 ARG B N 1
ATOM 1644 C CA . ARG B 2 71 ? -4.653 -13.721 -14.569 1.00 32.96 158 ARG B CA 1
ATOM 1645 C C . ARG B 2 71 ? -4.741 -15.229 -14.370 1.00 40.45 158 ARG B C 1
ATOM 1646 O O . ARG B 2 71 ? -4.147 -15.998 -15.135 1.00 37.70 158 ARG B O 1
ATOM 1654 N N . ALA B 2 72 ? -5.466 -15.646 -13.335 1.00 32.98 159 ALA B N 1
ATOM 1655 C CA . ALA B 2 72 ? -5.517 -17.036 -12.907 1.00 33.52 159 ALA B CA 1
ATOM 1656 C C . ALA B 2 72 ? -6.943 -17.407 -12.540 1.00 43.35 159 ALA B C 1
ATOM 1657 O O . ALA B 2 72 ? -7.741 -16.532 -12.182 1.00 44.19 159 ALA B O 1
ATOM 1659 N N . PRO B 2 73 ? -7.295 -18.692 -12.624 1.00 41.40 160 PRO B N 1
ATOM 1660 C CA . PRO B 2 73 ? -8.631 -19.119 -12.194 1.00 44.06 160 PRO B CA 1
ATOM 1661 C C . PRO B 2 73 ? -8.834 -18.857 -10.708 1.00 58.60 160 PRO B C 1
ATOM 1662 O O . PRO B 2 73 ? -7.905 -18.962 -9.905 1.00 46.80 160 PRO B O 1
ATOM 1666 N N . SER B 2 74 ? -10.067 -18.512 -10.345 1.00 58.92 161 SER B N 1
ATOM 1667 C CA . SER B 2 74 ? -10.362 -18.195 -8.954 1.00 62.57 161 SER B CA 1
ATOM 1668 C C . SER B 2 74 ? -10.174 -19.426 -8.077 1.00 60.79 161 SER B C 1
ATOM 1669 O O . SER B 2 74 ? -10.492 -20.551 -8.475 1.00 54.34 161 SER B O 1
ATOM 1672 N N . GLY B 2 75 ? -9.649 -19.206 -6.873 1.00 55.70 162 GLY B N 1
ATOM 1673 C CA . GLY B 2 75 ? -9.279 -20.286 -5.990 1.00 54.77 162 GLY B CA 1
ATOM 1674 C C . GLY B 2 75 ? -7.860 -20.779 -6.169 1.00 56.92 162 GLY B C 1
ATOM 1675 O O . GLY B 2 75 ? -7.365 -21.510 -5.299 1.00 48.14 162 GLY B O 1
ATOM 1676 N N . THR B 2 76 ? -7.208 -20.425 -7.282 1.00 44.99 163 THR B N 1
ATOM 1677 C CA . THR B 2 76 ? -5.779 -20.658 -7.451 1.00 39.23 163 THR B CA 1
ATOM 1678 C C . THR B 2 76 ? -5.023 -20.235 -6.200 1.00 45.10 163 THR B C 1
ATOM 1679 O O . THR B 2 76 ? -5.324 -19.204 -5.591 1.00 42.77 163 THR B O 1
ATOM 1683 N N . SER B 2 77 ? -4.042 -21.044 -5.819 1.00 42.92 164 SER B N 1
ATOM 1684 C CA . SER B 2 77 ? -3.294 -20.827 -4.592 1.00 52.17 164 SER B CA 1
ATOM 1685 C C . SER B 2 77 ? -2.154 -19.854 -4.845 1.00 45.97 164 SER B C 1
ATOM 1686 O O . SER B 2 77 ? -1.344 -20.064 -5.752 1.00 43.84 164 SER B O 1
ATOM 1689 N N . LEU B 2 78 ? -2.095 -18.796 -4.040 1.00 41.47 165 LEU B N 1
ATOM 1690 C CA . LEU B 2 78 ? -1.004 -17.829 -4.066 1.00 36.10 165 LEU B CA 1
ATOM 1691 C C . LEU B 2 78 ? -0.332 -17.876 -2.702 1.00 43.56 165 LEU B C 1
ATOM 1692 O O . LEU B 2 78 ? -0.933 -17.472 -1.699 1.00 41.42 165 LEU B O 1
ATOM 1697 N N . GLU B 2 79 ? 0.906 -18.365 -2.665 1.00 40.70 166 GLU B N 1
ATOM 1698 C CA . GLU B 2 79 ? 1.588 -18.672 -1.417 1.00 44.81 166 GLU B CA 1
ATOM 1699 C C . GLU B 2 79 ? 2.829 -17.817 -1.265 1.00 43.07 166 GLU B C 1
ATOM 1700 O O . GLU B 2 79 ? 3.650 -17.731 -2.180 1.00 39.11 166 GLU B O 1
ATOM 1706 N N . VAL B 2 80 ? 2.983 -17.196 -0.090 1.00 45.84 167 VAL B N 1
ATOM 1707 C CA . VAL B 2 80 ? 4.134 -16.387 0.225 1.00 47.28 167 VAL B CA 1
ATOM 1708 C C . VAL B 2 80 ? 4.777 -16.933 1.500 1.00 42.92 167 VAL B C 1
ATOM 1709 O O . VAL B 2 80 ? 4.117 -17.027 2.534 1.00 43.85 167 VAL B O 1
ATOM 1713 N N . PRO B 2 81 ? 6.054 -17.328 1.462 1.00 44.02 168 PRO B N 1
ATOM 1714 C CA . PRO B 2 81 ? 6.723 -17.737 2.702 1.00 43.28 168 PRO B CA 1
ATOM 1715 C C . PRO B 2 81 ? 6.849 -16.554 3.642 1.00 43.76 168 PRO B C 1
ATOM 1716 O O . PRO B 2 81 ? 7.126 -15.430 3.217 1.00 40.54 168 PRO B O 1
ATOM 1720 N N . ILE B 2 82 ? 6.615 -16.802 4.921 1.00 44.56 169 ILE B N 1
ATOM 1721 C CA . ILE B 2 82 ? 6.899 -15.756 5.905 1.00 44.71 169 ILE B CA 1
ATOM 1722 C C . ILE B 2 82 ? 8.407 -15.542 5.962 1.00 47.86 169 ILE B C 1
ATOM 1723 O O . ILE B 2 82 ? 9.167 -16.522 6.060 1.00 49.53 169 ILE B O 1
ATOM 1728 N N . PRO B 2 83 ? 8.886 -14.308 5.851 1.00 46.25 170 PRO B N 1
ATOM 1729 C CA . PRO B 2 83 ? 10.322 -14.087 5.660 1.00 47.83 170 PRO B CA 1
ATOM 1730 C C . PRO B 2 83 ? 11.098 -14.332 6.943 1.00 51.98 170 PRO B C 1
ATOM 1731 O O . PRO B 2 83 ? 10.548 -14.459 8.039 1.00 47.28 170 PRO B O 1
ATOM 1735 N N . GLU B 2 84 ? 12.412 -14.416 6.780 1.00 57.09 171 GLU B N 1
ATOM 1736 C CA . GLU B 2 84 ? 13.298 -14.394 7.926 1.00 60.09 171 GLU B CA 1
ATOM 1737 C C . GLU B 2 84 ? 13.357 -12.980 8.492 1.00 52.80 171 GLU B C 1
ATOM 1738 O O . GLU B 2 84 ? 13.052 -11.998 7.811 1.00 53.16 171 GLU B O 1
ATOM 1744 N N . GLY B 2 85 ? 13.731 -12.882 9.764 1.00 61.04 172 GLY B N 1
ATOM 1745 C CA . GLY B 2 85 ? 14.031 -11.594 10.346 1.00 67.69 172 GLY B CA 1
ATOM 1746 C C . GLY B 2 85 ? 15.402 -11.109 9.918 1.00 72.03 172 GLY B C 1
ATOM 1747 O O . GLY B 2 85 ? 16.142 -11.782 9.199 1.00 73.89 172 GLY B O 1
ATOM 1748 N N . LEU B 2 86 ? 15.741 -9.900 10.357 1.00 73.36 173 LEU B N 1
ATOM 1749 C CA . LEU B 2 86 ? 17.119 -9.454 10.232 1.00 76.68 173 LEU B CA 1
ATOM 1750 C C . LEU B 2 86 ? 18.031 -10.437 10.959 1.00 83.48 173 LEU B C 1
ATOM 1751 O O . LEU B 2 86 ? 17.653 -11.020 11.979 1.00 84.13 173 LEU B O 1
ATOM 1756 N N . ASN B 2 87 ? 19.233 -10.621 10.410 1.00 91.05 174 ASN B N 1
ATOM 1757 C CA . ASN B 2 87 ? 20.232 -11.666 10.687 1.00 97.07 174 ASN B CA 1
ATOM 1758 C C . ASN B 2 87 ? 19.982 -12.876 9.793 1.00 102.80 174 ASN B C 1
ATOM 1759 O O . ASN B 2 87 ? 20.765 -13.831 9.835 1.00 115.41 174 ASN B O 1
ATOM 1761 N N . GLY B 2 88 ? 18.911 -12.875 9.006 1.00 89.01 175 GLY B N 1
ATOM 1762 C CA . GLY B 2 88 ? 18.767 -13.795 7.899 1.00 83.38 175 GLY B CA 1
ATOM 1763 C C . GLY B 2 88 ? 18.648 -12.994 6.618 1.00 81.35 175 GLY B C 1
ATOM 1764 O O . GLY B 2 88 ? 18.351 -11.796 6.669 1.00 79.05 175 GLY B O 1
ATOM 1765 N N . GLN B 2 89 ? 18.889 -13.619 5.469 1.00 80.58 176 GLN B N 1
ATOM 1766 C CA . GLN B 2 89 ? 18.705 -12.927 4.199 1.00 79.86 176 GLN B CA 1
ATOM 1767 C C . GLN B 2 89 ? 17.214 -12.737 3.942 1.00 69.86 176 GLN B C 1
ATOM 1768 O O . GLN B 2 89 ? 16.451 -13.705 3.907 1.00 65.10 176 GLN B O 1
ATOM 1774 N N . LYS B 2 90 ? 16.788 -11.493 3.769 1.00 65.27 177 LYS B N 1
ATOM 1775 C CA . LYS B 2 90 ? 15.371 -11.216 3.556 1.00 63.29 177 LYS B CA 1
ATOM 1776 C C . LYS B 2 90 ? 15.060 -11.399 2.074 1.00 72.12 177 LYS B C 1
ATOM 1777 O O . LYS B 2 90 ? 15.231 -10.498 1.251 1.00 83.95 177 LYS B O 1
ATOM 1783 N N . LYS B 2 91 ? 14.586 -12.591 1.738 1.00 64.68 178 LYS B N 1
ATOM 1784 C CA . LYS B 2 91 ? 14.124 -12.917 0.399 1.00 64.57 178 LYS B CA 1
ATOM 1785 C C . LYS B 2 91 ? 12.609 -13.076 0.416 1.00 57.95 178 LYS B C 1
ATOM 1786 O O . LYS B 2 91 ? 12.031 -13.510 1.419 1.00 56.80 178 LYS B O 1
ATOM 1788 N N . TYR B 2 92 ? 11.966 -12.705 -0.688 1.00 48.53 179 TYR B N 1
ATOM 1789 C CA . TYR B 2 92 ? 10.519 -12.783 -0.807 1.00 44.06 179 TYR B CA 1
ATOM 1790 C C . TYR B 2 92 ? 10.147 -13.589 -2.042 1.00 42.93 179 TYR B C 1
ATOM 1791 O O . TYR B 2 92 ? 10.872 -13.598 -3.044 1.00 49.42 179 TYR B O 1
ATOM 1800 N N . GLN B 2 93 ? 8.990 -14.242 -1.975 1.00 42.50 180 GLN B N 1
ATOM 1801 C CA . GLN B 2 93 ? 8.675 -15.304 -2.917 1.00 42.27 180 GLN B CA 1
ATOM 1802 C C . GLN B 2 93 ? 7.169 -15.391 -3.129 1.00 39.38 180 GLN B C 1
ATOM 1803 O O . GLN B 2 93 ? 6.382 -15.153 -2.209 1.00 35.74 180 GLN B O 1
ATOM 1809 N N . ILE B 2 94 ? 6.774 -15.723 -4.358 1.00 30.22 181 ILE B N 1
ATOM 1810 C CA . ILE B 2 94 ? 5.376 -15.966 -4.708 1.00 39.43 181 ILE B CA 1
ATOM 1811 C C . ILE B 2 94 ? 5.301 -17.315 -5.403 1.00 36.57 181 ILE B C 1
ATOM 1812 O O . ILE B 2 94 ? 5.992 -17.538 -6.403 1.00 42.92 181 ILE B O 1
ATOM 1817 N N . HIS B 2 95 ? 4.466 -18.207 -4.888 1.00 39.38 182 HIS B N 1
ATOM 1818 C CA . HIS B 2 95 ? 4.220 -19.495 -5.520 1.00 36.57 182 HIS B CA 1
ATOM 1819 C C . HIS B 2 95 ? 2.774 -19.532 -5.992 1.00 42.84 182 HIS B C 1
ATOM 1820 O O . HIS B 2 95 ? 1.849 -19.377 -5.185 1.00 35.89 182 HIS B O 1
ATOM 1827 N N . LEU B 2 96 ? 2.586 -19.721 -7.293 1.00 39.06 183 LEU B N 1
ATOM 1828 C CA . LEU B 2 96 ? 1.268 -19.841 -7.897 1.00 34.64 183 LEU B CA 1
ATOM 1829 C C . LEU B 2 96 ? 1.072 -21.271 -8.374 1.00 44.56 183 LEU B C 1
ATOM 1830 O O . LEU B 2 96 ? 1.924 -21.807 -9.088 1.00 36.74 183 LEU B O 1
ATOM 1835 N N . LYS B 2 97 ? -0.033 -21.891 -7.966 1.00 39.24 184 LYS B N 1
ATOM 1836 C CA . LYS B 2 97 ? -0.409 -23.196 -8.499 1.00 51.56 184 LYS B CA 1
ATOM 1837 C C . LYS B 2 97 ? -1.912 -23.225 -8.704 1.00 48.81 184 LYS B C 1
ATOM 1838 O O . LYS B 2 97 ? -2.676 -22.984 -7.765 1.00 44.78 184 LYS B O 1
ATOM 1844 N N . SER B 2 98 ? -2.328 -23.513 -9.929 1.00 48.63 185 SER B N 1
ATOM 1845 C CA . SER B 2 98 ? -3.731 -23.681 -10.261 1.00 52.25 185 SER B CA 1
ATOM 1846 C C . SER B 2 98 ? -4.026 -25.148 -10.548 1.00 51.81 185 SER B C 1
ATOM 1847 O O . SER B 2 98 ? -3.142 -25.925 -10.919 1.00 44.92 185 SER B O 1
ATOM 1850 N N . VAL B 2 99 ? -5.290 -25.516 -10.358 1.00 54.48 186 VAL B N 1
ATOM 1851 C CA . VAL B 2 99 ? -5.792 -26.804 -10.800 1.00 63.70 186 VAL B CA 1
ATOM 1852 C C . VAL B 2 99 ? -6.738 -26.673 -11.990 1.00 65.49 186 VAL B C 1
ATOM 1853 O O . VAL B 2 99 ? -6.822 -27.600 -12.804 1.00 71.45 186 VAL B O 1
ATOM 1857 N N . SER B 2 100 ? -7.428 -25.539 -12.126 1.00 57.80 187 SER B N 1
ATOM 1858 C CA . SER B 2 100 ? -8.498 -25.389 -13.107 1.00 70.91 187 SER B CA 1
ATOM 1859 C C . SER B 2 100 ? -7.950 -25.201 -14.517 1.00 65.20 187 SER B C 1
ATOM 1860 O O . SER B 2 100 ? -8.216 -26.009 -15.414 1.00 81.72 187 SER B O 1
ATOM 1863 N N . GLY B 2 101 ? -7.194 -24.130 -14.733 1.00 53.31 188 GLY B N 1
ATOM 1864 C CA . GLY B 2 101 ? -6.619 -23.839 -16.024 1.00 45.72 188 GLY B CA 1
ATOM 1865 C C . GLY B 2 101 ? -5.281 -23.146 -15.879 1.00 47.49 188 GLY B C 1
ATOM 1866 O O . GLY B 2 101 ? -4.832 -22.853 -14.767 1.00 48.33 188 GLY B O 1
ATOM 1867 N N . PRO B 2 102 ? -4.618 -22.865 -16.998 1.00 46.61 189 PRO B N 1
ATOM 1868 C CA . PRO B 2 102 ? -3.312 -22.203 -16.931 1.00 49.56 189 PRO B CA 1
ATOM 1869 C C . PRO B 2 102 ? -3.440 -20.779 -16.412 1.00 44.54 189 PRO B C 1
ATOM 1870 O O . PRO B 2 102 ? -4.520 -20.185 -16.391 1.00 37.04 189 PRO B O 1
ATOM 1874 N N . ILE B 2 103 ? -2.305 -20.236 -15.981 1.00 45.48 190 ILE B N 1
ATOM 1875 C CA . ILE B 2 103 ? -2.233 -18.892 -15.425 1.00 38.00 190 ILE B CA 1
ATOM 1876 C C . ILE B 2 103 ? -1.496 -17.993 -16.406 1.00 36.33 190 ILE B C 1
ATOM 1877 O O . ILE B 2 103 ? -0.494 -18.395 -17.010 1.00 38.88 190 ILE B O 1
ATOM 1882 N N . GLU B 2 104 ? -1.997 -16.775 -16.560 1.00 38.78 191 GLU B N 1
ATOM 1883 C CA . GLU B 2 104 ? -1.418 -15.773 -17.439 1.00 47.33 191 GLU B CA 1
ATOM 1884 C C . GLU B 2 104 ? -0.757 -14.710 -16.574 1.00 47.21 191 GLU B C 1
ATOM 1885 O O . GLU B 2 104 ? -1.393 -14.153 -15.672 1.00 40.47 191 GLU B O 1
ATOM 1891 N N . VAL B 2 105 ? 0.522 -14.452 -16.819 1.00 38.63 192 VAL B N 1
ATOM 1892 C CA . VAL B 2 105 ? 1.263 -13.431 -16.089 1.00 36.74 192 VAL B CA 1
ATOM 1893 C C . VAL B 2 105 ? 1.808 -12.445 -17.103 1.00 33.81 192 VAL B C 1
ATOM 1894 O O . VAL B 2 105 ? 2.517 -12.838 -18.038 1.00 40.29 192 VAL B O 1
ATOM 1898 N N . LEU B 2 106 ? 1.473 -11.169 -16.928 1.00 35.85 193 LEU B N 1
ATOM 1899 C CA . LEU B 2 106 ? 1.874 -10.112 -17.844 1.00 32.31 193 LEU B CA 1
ATOM 1900 C C . LEU B 2 106 ? 2.898 -9.220 -17.166 1.00 47.80 193 LEU B C 1
ATOM 1901 O O . LEU B 2 106 ? 2.650 -8.708 -16.068 1.00 50.41 193 LEU B O 1
ATOM 1906 N N . LEU B 2 107 ? 4.046 -9.041 -17.812 1.00 44.29 194 LEU B N 1
ATOM 1907 C CA . LEU B 2 107 ? 5.010 -8.056 -17.350 1.00 49.83 194 LEU B CA 1
ATOM 1908 C C . LEU B 2 107 ? 4.593 -6.685 -17.869 1.00 55.08 194 LEU B C 1
ATOM 1909 O O . LEU B 2 107 ? 4.545 -6.462 -19.084 1.00 52.32 194 LEU B O 1
ATOM 1914 N N . VAL B 2 108 ? 4.266 -5.782 -16.954 1.00 58.15 195 VAL B N 1
ATOM 1915 C CA . VAL B 2 108 ? 3.872 -4.423 -17.295 1.00 69.67 195 VAL B CA 1
ATOM 1916 C C . VAL B 2 108 ? 5.035 -3.457 -17.132 1.00 83.23 195 VAL B C 1
ATOM 1917 O O . VAL B 2 108 ? 5.328 -2.671 -18.034 1.00 89.54 195 VAL B O 1
ATOM 1921 N N . ASN B 2 109 ? 5.710 -3.513 -15.985 1.00 87.09 196 ASN B N 1
ATOM 1922 C CA . ASN B 2 109 ? 6.840 -2.641 -15.672 1.00 100.75 196 ASN B CA 1
ATOM 1923 C C . ASN B 2 109 ? 6.449 -1.167 -15.787 1.00 109.79 196 ASN B C 1
ATOM 1924 O O . ASN B 2 109 ? 6.898 -0.460 -16.692 1.00 113.52 196 ASN B O 1
#

Nearest PDB structures (foldseek):
  5tuu-assembly1_B  TM=1.010E+00  e=2.223E-17  Homo sapiens
  5tuv-assembly3_B  TM=7.326E-01  e=3.549E-10  Homo sapiens
  5tuv-assembly3_E  TM=7.027E-01  e=2.935E-10  Homo sapiens
  8u7i-assembly1_L  TM=3.189E-01  e=5.991E+00  Bacillus phage phi3T
  5ccx-assembly1_A-2  TM=2.255E-01  e=8.222E+00  Homo sapiens

GO terms:
  GO:0006366 transcription by RNA polymerase II (P, IMP)
  GO:0000977 RNA polymerase II transcription regulatory region sequence-specific DNA binding (F, IDA)
  GO:0001228 DNA-binding transcription activator activity, RNA polymerase II-specific (F, IDA)
  GO:0045944 positive regulation of transcription by RNA polymerase II (P, IDA)
  GO:0090575 RNA polymerase II transcription regulator complex (C, IDA)
  GO:0140297 DNA-binding transcription factor binding (F, IPI)
  GO:0019904 protein domain specific binding (F, IPI)
  GO:0003700 DNA-binding transcription factor activity (F, TAS)
  GO:0006357 regulation of transcription by RNA polymerase II (P, TAS)
  GO:0005654 nucleoplasm (C, TAS)
  GO:0005515 protein binding (F, IPI)
  GO:0005634 nucleus (C, IDA)
  GO:0006355 regulation of DNA-templated transcription (P, IDA)
  GO:0000122 negative regulation of transcription by RNA polymerase II (P, IDA)
  GO:0005737 cytoplasm (C, IDA)
  GO:1900087 positive regulation of G1/S transition of mitotic cell cycle (P, IDA)

Solvent-accessible surface area: 14614 Å² total; per-residue (Å²): 103,158,90,61,96,88,32,105,77,35,82,80,56,71,75,125,49,61,100,85,13,47,105,59,75,73,108,1,46,62,33,1,12,56,3,0,0,26,60,12,0,10,82,66,3,93,84,42,30,131,129,70,104,122,85,42,51,134,109,48,15,8,61,33,99,6,42,0,2,5,5,40,146,161,13,101,48,77,58,66,101,41,160,82,90,46,62,8,54,8,55,3,82,71,80,33,95,65,24,72,16,36,54,0,2,35,114,42,35,14,0,3,18,6,68,78,23,74,40,65,95,84,48,45,68,69,0,32,82,6,13,49,97,50,1,28,88,31,0,78,61,26,23,182,290,111,152,37,57,111,44,113,100,24,52,63,77,18,64,111,14,61,51,63,17,105,95,8,57,89,22,23,74,113,1,93,44,26,37,132,77,28,47,115,48,114,105,19,70,85,10,12,6,0,40,90,53,6,0,34,164,24,10,88,55,33,12,1,10,0,6,63,40,33,119,80,33,57,64,101,66,56,166,55,106,47,162,120,24,147,75,65,36,57,2,55,2,104,2,137,89,13,80,1,70,37,53,124,19,99

Radius of gyration: 23.99 Å; Cα contacts (8 Å, |Δi|>4): 349; chains: 2; bounding box: 67×45×74 Å

InterPro domains:
  IPR003316 E2F/DP family, winged-helix DNA-binding domain [PF02319] (113-193)
  IPR003316 E2F/DP family, winged-helix DNA-binding domain [SM01372] (111-193)
  IPR014889 Transcription factor DP, C-terminal [PF08781] (200-338)
  IPR014889 Transcription factor DP, C-terminal [SM01138] (200-344)
  IPR014889 Transcription factor DP, C-terminal [cd14458] (198-303)
  IPR015648 Transcription factor DP [PIRSF009404] (1-401)
  IPR015648 Transcription factor DP [PTHR12548] (22-405)
  IPR036388 Winged helix-like DNA-binding domain superfamily [G3DSA:1.10.10.10] (105-198)
  IPR036390 Winged helix DNA-binding domain superfamily [SSF46785] (114-194)
  IPR037241 E2F-DP heterodimerization region [SSF144074] (200-345)
  IPR038168 Transcription factor DP, C-terminal domain superfamily [G3DSA:1.20.140.80] (199-350)

CATH classification: 1.20.140.80

Sequence (250 aa):
GEFAQECQNLEVERQRRLERIKQKQSQLQELILQQIAFKNLVQRNRHAEQQASRPPPPNSVIHLPFIIVNTSKKTVIDCSISNDKFEYLFNFDNTFEIHDDIEVLKRMGMACGLESGSCSAEDLKMARSLVPKALEPYVTEMAQREIADKLIELKAEIEELQQREQELDQHKVWVQQSIRNVTEDVQNSCLAYVTHEDICRCFAGDTLLAIRAPSGTSLEVPIPEGLNGQKKYQIHLKSVSGPIEVLLVN

Secondary structure (DSSP, 8-state):
-HHHHHHHHHHHHHHHHHHHHHHHHHHHHHHHHHHHHHHHHHHHHHHHHHHHTSPPPSSSEEESS-EEEEEETT--EEEEE-TTSSEEEEEESS-EEEEEHHHHHHHHTTTTTGGGT---HHHHHHHHHTS-GGGHHHHHHHT-/--SS-HHHHHHHHHHHHHHHHHHHHHHHHHHHHHHHHHHSSGGGSS--EEEHHHHHHHTTTEEEEEEE--TT-EEE-PPPP-TTS---EEEEEE-SSS--EEEE--

Organism: Homo sapiens (NCBI:txid9606)